Protein AF-A0A3B8VBR1-F1 (afdb_monomer_lite)

Sequence (229 aa):
MHGTEKGKFMKFSIEFDGRYKGKAKDALKQKVSSFFWTFFIGLLVTAAGFYTSTLSFYRVITPVERAFGIAVMVGGIALIIASPFVGIFKGFNRGFKGKMHFFFEKKDGEEEWNYILSATKNGVWYEEYGKVSLIDIKGNIASLRTDKAKDYYIPLRALTDEERHNLAVTEKEVRDYRIEETRKCREAARTKNRGNSADGKNDKKSVKNEENGKSGKADNAQGGDGQRG

Secondary structure (DSSP, 8-state):
---------EEEEEEEETT-TTHHHHHHHHHHHHHHHHHHHHHHHHHHHHHHHH--SSS---HHHHHHHHHHHHHHHHHHHHHHHHHHH--SSTTEEEEEEEEEEE-TT--SPEEEEEEEETTEEEEEEEEEEEEEEETTEEEEEETTS-EEEEEGGGS-HHHHHHHHHHHHHHHHHHHHHHHHHHHHHHHHHHHHHHHTTSSSSSS----------------------

Radius of gyration: 33.68 Å; chains: 1; bounding box: 106×51×92 Å

pLDDT: mean 77.23, std 19.43, range [30.2, 95.75]

Structure (mmCIF, N/CA/C/O backbone):
data_AF-A0A3B8VBR1-F1
#
_entry.id   AF-A0A3B8VBR1-F1
#
loop_
_atom_site.group_PDB
_atom_site.id
_atom_site.type_symbol
_atom_site.label_atom_id
_atom_site.label_alt_id
_atom_site.label_comp_id
_atom_site.label_asym_id
_atom_site.label_entity_id
_atom_site.label_seq_id
_atom_site.pdbx_PDB_ins_code
_atom_site.Cartn_x
_atom_site.Cartn_y
_atom_site.Cartn_z
_atom_site.occupancy
_atom_site.B_iso_or_equiv
_atom_site.auth_seq_id
_atom_site.auth_comp_id
_atom_site.auth_asym_id
_atom_site.auth_atom_id
_atom_site.pdbx_PDB_model_num
ATOM 1 N N . MET A 1 1 ? 3.966 -16.901 46.712 1.00 35.59 1 MET A N 1
ATOM 2 C CA . MET A 1 1 ? 2.864 -16.828 45.729 1.00 35.59 1 MET A CA 1
ATOM 3 C C . MET A 1 1 ? 3.308 -15.882 44.628 1.00 35.59 1 MET A C 1
ATOM 5 O O . MET A 1 1 ? 3.450 -14.697 44.887 1.00 35.59 1 MET A O 1
ATOM 9 N N . HIS A 1 2 ? 3.672 -16.428 43.465 1.00 36.94 2 HIS A N 1
ATOM 10 C CA . HIS A 1 2 ? 4.176 -15.661 42.325 1.00 36.94 2 HIS A CA 1
ATOM 11 C C . HIS A 1 2 ? 3.060 -14.776 41.765 1.00 36.94 2 HIS A C 1
ATOM 13 O O . HIS A 1 2 ? 2.073 -15.285 41.236 1.00 36.94 2 HIS A O 1
ATOM 19 N N . GLY A 1 3 ? 3.217 -13.459 41.894 1.00 39.75 3 GLY A N 1
ATOM 20 C CA . GLY A 1 3 ? 2.427 -12.502 41.137 1.00 39.75 3 GLY A CA 1
ATOM 21 C C . GLY A 1 3 ? 2.825 -12.605 39.671 1.00 39.75 3 GLY A C 1
ATOM 22 O O . GLY A 1 3 ? 3.933 -12.235 39.302 1.00 39.75 3 GLY A O 1
ATOM 23 N N . THR A 1 4 ? 1.941 -13.151 38.844 1.00 43.69 4 THR A N 1
ATOM 24 C CA . THR A 1 4 ? 2.004 -12.989 37.392 1.00 43.69 4 THR A CA 1
ATOM 25 C C . THR A 1 4 ? 1.839 -11.505 37.089 1.00 43.69 4 THR A C 1
ATOM 27 O O . THR A 1 4 ? 0.724 -10.981 37.190 1.00 43.69 4 THR A O 1
ATOM 30 N N . GLU A 1 5 ? 2.933 -10.823 36.750 1.00 46.19 5 GLU A N 1
ATOM 31 C CA . GLU A 1 5 ? 2.865 -9.541 36.058 1.00 46.19 5 GLU A CA 1
ATOM 32 C C . GLU A 1 5 ? 2.016 -9.755 34.803 1.00 46.19 5 GLU A C 1
ATOM 34 O O . GLU A 1 5 ? 2.383 -10.488 33.884 1.00 46.19 5 GLU A O 1
ATOM 39 N N . LYS A 1 6 ? 0.805 -9.192 34.804 1.00 47.31 6 LYS A N 1
ATOM 40 C CA . LYS A 1 6 ? -0.021 -9.138 33.604 1.00 47.31 6 LYS A CA 1
ATOM 41 C C . LYS A 1 6 ? 0.707 -8.212 32.640 1.00 47.31 6 LYS A C 1
ATOM 43 O O . LYS A 1 6 ? 0.637 -6.997 32.812 1.00 47.31 6 LYS A O 1
ATOM 48 N N . GLY A 1 7 ? 1.410 -8.799 31.672 1.00 55.38 7 GLY A N 1
ATOM 49 C CA . GLY A 1 7 ? 2.039 -8.060 30.584 1.00 55.38 7 GLY A CA 1
ATOM 50 C C . GLY A 1 7 ? 1.051 -7.060 29.984 1.00 55.38 7 GLY A C 1
ATOM 51 O O . GLY A 1 7 ? -0.147 -7.341 29.855 1.00 55.38 7 GLY A O 1
ATOM 52 N N . LYS A 1 8 ? 1.523 -5.852 29.699 1.00 58.41 8 LYS A N 1
ATOM 53 C CA . LYS A 1 8 ? 0.684 -4.742 29.250 1.00 58.41 8 LYS A CA 1
ATOM 54 C C . LYS A 1 8 ? 0.272 -4.984 27.797 1.00 58.41 8 LYS A C 1
ATOM 56 O O . LYS A 1 8 ? 0.980 -4.621 26.868 1.00 58.41 8 LYS A O 1
ATOM 61 N N . PHE A 1 9 ? -0.895 -5.590 27.596 1.00 71.06 9 PHE A N 1
ATOM 62 C CA . PHE A 1 9 ? -1.480 -5.765 26.265 1.00 71.06 9 PHE A CA 1
ATOM 63 C C . PHE A 1 9 ? -1.909 -4.410 25.694 1.00 71.06 9 PHE A C 1
ATOM 65 O O . PHE A 1 9 ? -2.783 -3.746 26.259 1.00 71.06 9 PHE A O 1
ATOM 72 N N . MET A 1 10 ? -1.326 -4.011 24.563 1.00 85.56 10 MET A N 1
ATOM 73 C CA . MET A 1 10 ? -1.804 -2.857 23.803 1.00 85.56 10 MET A CA 1
ATOM 74 C C . MET A 1 10 ? -2.834 -3.339 22.791 1.00 85.56 10 MET A C 1
ATOM 76 O O . MET A 1 10 ? -2.550 -4.208 21.967 1.00 85.56 10 MET A O 1
ATOM 80 N N . LYS A 1 11 ? -4.048 -2.795 22.873 1.00 91.62 11 LYS A N 1
ATOM 81 C CA . LYS A 1 11 ? -5.140 -3.139 21.966 1.00 91.62 11 LYS A CA 1
ATOM 82 C C . LYS A 1 11 ? -5.994 -1.925 21.659 1.00 91.62 11 LYS A C 1
ATOM 84 O O . LYS A 1 11 ? -6.251 -1.114 22.545 1.00 91.62 11 LYS A O 1
ATOM 89 N N . PHE A 1 12 ? -6.466 -1.840 20.427 1.00 93.19 12 PHE A N 1
ATOM 90 C CA . PHE A 1 12 ? -7.483 -0.875 20.032 1.00 93.19 12 PHE A CA 1
ATOM 91 C C . PHE A 1 12 ? -8.275 -1.410 18.843 1.00 93.19 12 PHE A C 1
ATOM 93 O O . PHE A 1 12 ? -7.809 -2.265 18.090 1.00 93.19 12 PHE A O 1
ATOM 100 N N . SER A 1 13 ? -9.492 -0.908 18.685 1.00 93.31 13 SER A N 1
ATOM 101 C CA . SER A 1 13 ? -10.378 -1.242 17.575 1.00 93.31 13 SER A CA 1
ATOM 102 C C . SER A 1 13 ? -10.648 -0.010 16.733 1.00 93.31 13 SER A C 1
ATOM 104 O O . SER A 1 13 ? -10.729 1.093 17.262 1.00 93.31 13 SER A O 1
ATOM 106 N N . ILE A 1 14 ? -10.818 -0.222 15.437 1.00 93.62 14 ILE A N 1
ATOM 107 C CA . ILE A 1 14 ? -11.247 0.772 14.468 1.00 93.62 14 ILE A CA 1
ATOM 108 C C . ILE A 1 14 ? -12.468 0.222 13.743 1.00 93.62 14 ILE A C 1
ATOM 110 O O . ILE A 1 14 ? -12.395 -0.836 13.115 1.00 93.62 14 ILE A O 1
ATOM 114 N N . GLU A 1 15 ? -13.567 0.968 13.764 1.00 92.25 15 GLU A N 1
ATOM 115 C CA . GLU A 1 15 ? -14.780 0.627 13.022 1.00 92.25 15 GLU A CA 1
ATOM 116 C C . GLU A 1 15 ? -15.135 1.733 12.028 1.00 92.25 15 GLU A C 1
ATOM 118 O O . GLU A 1 15 ? -15.226 2.906 12.376 1.00 92.25 15 GLU A O 1
ATOM 123 N N . PHE A 1 16 ? -15.374 1.370 10.767 1.00 89.94 16 PHE A N 1
ATOM 124 C CA . PHE A 1 16 ? -15.870 2.324 9.776 1.00 89.94 16 PHE A CA 1
ATOM 125 C C . PHE A 1 16 ? -16.764 1.665 8.727 1.00 89.94 16 PHE A C 1
ATOM 127 O O . PHE A 1 16 ? -16.632 0.484 8.403 1.00 89.94 16 PHE A O 1
ATOM 134 N N . ASP A 1 17 ? -17.678 2.442 8.140 1.00 86.19 17 ASP A N 1
ATOM 135 C CA . ASP A 1 17 ? -18.500 1.966 7.026 1.00 86.19 17 ASP A CA 1
ATOM 136 C C . ASP A 1 17 ? -17.681 1.932 5.726 1.00 86.19 17 ASP A C 1
ATOM 138 O O . ASP A 1 17 ? -17.112 2.933 5.280 1.00 86.19 17 ASP A O 1
ATOM 142 N N . GLY A 1 18 ? -17.677 0.785 5.051 1.00 77.56 18 GLY A N 1
ATOM 143 C CA . GLY A 1 18 ? -17.082 0.597 3.735 1.00 77.56 18 GLY A CA 1
ATOM 144 C C . GLY A 1 18 ? -17.692 1.474 2.630 1.00 77.56 18 GLY A C 1
ATOM 145 O O . GLY A 1 18 ? -17.131 1.519 1.535 1.00 77.56 18 GLY A O 1
ATOM 146 N N . ARG A 1 19 ? -18.807 2.178 2.872 1.00 77.06 19 ARG A N 1
ATOM 147 C CA . ARG A 1 19 ? -19.447 3.190 2.005 1.00 77.06 19 ARG A CA 1
ATOM 148 C C . ARG A 1 19 ? -19.354 4.616 2.573 1.00 77.06 19 ARG A C 1
ATOM 150 O O . ARG A 1 19 ? -20.234 5.435 2.323 1.00 77.06 19 ARG A O 1
ATOM 157 N N . TYR A 1 20 ? -18.294 4.936 3.310 1.00 74.56 20 TYR A N 1
ATOM 158 C CA . TYR A 1 20 ? -18.095 6.277 3.865 1.00 74.56 20 TYR A CA 1
ATOM 159 C C . TYR A 1 20 ? -18.143 7.409 2.812 1.00 74.56 20 TYR A C 1
ATOM 161 O O . TYR A 1 20 ? -17.750 7.263 1.644 1.00 74.56 20 TYR A O 1
ATOM 169 N N . LYS A 1 21 ? -18.606 8.588 3.251 1.00 73.12 21 LYS A N 1
ATOM 170 C CA . LYS A 1 21 ? -18.721 9.796 2.422 1.00 73.12 21 LYS A CA 1
ATOM 171 C C . LYS A 1 21 ? -17.332 10.258 1.970 1.00 73.12 21 LYS A C 1
ATOM 173 O O . LYS A 1 21 ? -16.491 10.615 2.787 1.00 73.12 21 LYS A O 1
ATOM 178 N N . GLY A 1 22 ? -17.100 10.278 0.657 1.00 75.94 22 GLY A N 1
ATOM 179 C CA . GLY A 1 22 ? -15.813 10.667 0.063 1.00 75.94 22 GLY A CA 1
ATOM 180 C C . GLY A 1 22 ? -14.983 9.511 -0.502 1.00 75.94 22 GLY A C 1
ATOM 181 O O . GLY A 1 22 ? -14.033 9.778 -1.235 1.00 75.94 22 GLY A O 1
ATOM 182 N N . LYS A 1 23 ? -15.395 8.250 -0.295 1.00 77.81 23 LYS A N 1
ATOM 183 C CA . LYS A 1 23 ? -14.709 7.058 -0.827 1.00 77.81 23 LYS A CA 1
ATOM 184 C C . LYS A 1 23 ? -14.386 7.137 -2.318 1.00 77.81 23 LYS A C 1
ATOM 186 O O . LYS A 1 23 ? -13.293 6.768 -2.725 1.00 77.81 23 LYS A O 1
ATOM 191 N N . ALA A 1 24 ? -15.317 7.617 -3.143 1.00 75.50 24 ALA A N 1
ATOM 192 C CA . ALA A 1 24 ? -15.097 7.726 -4.587 1.00 75.50 24 ALA A CA 1
ATOM 193 C C . ALA A 1 24 ? -13.967 8.712 -4.931 1.00 75.50 24 ALA A C 1
ATOM 195 O O . ALA A 1 24 ? -13.129 8.414 -5.779 1.00 75.50 24 ALA A O 1
ATOM 196 N N . LYS A 1 25 ? -13.910 9.857 -4.237 1.00 80.12 25 LYS A N 1
ATOM 197 C CA . LYS A 1 25 ? -12.864 10.875 -4.418 1.00 80.12 25 LYS A CA 1
ATOM 198 C C . LYS A 1 25 ? -11.506 10.358 -3.952 1.00 80.12 25 LYS A C 1
ATOM 200 O O . LYS A 1 25 ? -10.507 10.555 -4.636 1.00 80.12 25 LYS A O 1
ATOM 205 N N . ASP A 1 26 ? -11.489 9.678 -2.816 1.00 78.38 26 ASP A N 1
ATOM 206 C CA . ASP A 1 26 ? -10.295 9.079 -2.226 1.00 78.38 26 ASP A CA 1
ATOM 207 C C . ASP A 1 26 ? -9.732 7.954 -3.100 1.00 78.38 26 ASP A C 1
ATOM 209 O O . ASP A 1 26 ? -8.549 7.963 -3.450 1.00 78.38 26 ASP A O 1
ATOM 213 N N . ALA A 1 27 ? -10.603 7.051 -3.555 1.00 77.31 27 ALA A N 1
ATOM 214 C CA . ALA A 1 27 ? -10.248 6.010 -4.506 1.00 77.31 27 ALA A CA 1
ATOM 215 C C . ALA A 1 27 ? -9.718 6.617 -5.812 1.00 77.31 27 ALA A C 1
ATOM 217 O O . ALA A 1 27 ? -8.667 6.203 -6.291 1.00 77.31 27 ALA A O 1
ATOM 218 N N . LEU A 1 28 ? -10.388 7.632 -6.372 1.00 79.81 28 LEU A N 1
ATOM 219 C CA . LEU A 1 28 ? -9.926 8.299 -7.591 1.00 79.81 28 LEU A CA 1
ATOM 220 C C . LEU A 1 28 ? -8.551 8.944 -7.395 1.00 79.81 28 LEU A C 1
ATOM 222 O O . LEU A 1 28 ? -7.659 8.709 -8.204 1.00 79.81 28 LEU A O 1
ATOM 226 N N . LYS A 1 29 ? -8.342 9.692 -6.304 1.00 81.00 29 LYS A N 1
ATOM 227 C CA . LYS A 1 29 ? -7.051 10.322 -5.988 1.00 81.00 29 LYS A CA 1
ATOM 228 C C . LYS A 1 29 ? -5.930 9.287 -5.929 1.00 81.00 29 LYS A C 1
ATOM 230 O O . LYS A 1 29 ? -4.843 9.525 -6.451 1.00 81.00 29 LYS A O 1
ATOM 235 N N . GLN A 1 30 ? -6.195 8.128 -5.337 1.00 76.00 30 GLN A N 1
ATOM 236 C CA . GLN A 1 30 ? -5.206 7.065 -5.242 1.00 76.00 30 GLN A CA 1
ATOM 237 C C . GLN A 1 30 ? -4.906 6.400 -6.594 1.00 76.00 30 GLN A C 1
ATOM 239 O O . GLN A 1 30 ? -3.743 6.119 -6.904 1.00 76.00 30 GLN A O 1
ATOM 244 N N . LYS A 1 31 ? -5.936 6.170 -7.415 1.00 81.12 31 LYS A N 1
ATOM 245 C CA . LYS A 1 31 ? -5.779 5.637 -8.774 1.00 81.12 31 LYS A CA 1
ATOM 246 C C . LYS A 1 31 ? -4.986 6.594 -9.657 1.00 81.12 31 LYS A C 1
ATOM 248 O O . LYS A 1 31 ? -4.037 6.170 -10.306 1.00 81.12 31 LYS A O 1
ATOM 253 N N . VAL A 1 32 ? -5.322 7.881 -9.601 1.00 83.00 32 VAL A N 1
ATOM 254 C CA . VAL A 1 32 ? -4.629 8.958 -10.317 1.00 83.00 32 VAL A CA 1
ATOM 255 C C . VAL A 1 32 ? -3.174 9.063 -9.864 1.00 83.00 32 VAL A C 1
ATOM 257 O O . VAL A 1 32 ? -2.276 9.110 -10.695 1.00 83.00 32 VAL A O 1
ATOM 260 N N . SER A 1 33 ? -2.910 9.017 -8.556 1.00 81.94 33 SER A N 1
ATOM 261 C CA . SER A 1 33 ? -1.539 9.019 -8.033 1.00 81.94 33 SER A CA 1
ATOM 262 C C . SER A 1 33 ? -0.727 7.815 -8.527 1.00 81.94 33 SER A C 1
ATOM 264 O O . SER A 1 33 ? 0.427 7.980 -8.915 1.00 81.94 33 SER A O 1
ATOM 266 N N . SER A 1 34 ? -1.329 6.622 -8.567 1.00 80.31 34 SER A N 1
ATOM 267 C CA . SER A 1 34 ? -0.664 5.408 -9.067 1.00 80.31 34 SER A CA 1
ATOM 268 C C . SER A 1 34 ? -0.406 5.477 -10.579 1.00 80.31 34 SER A C 1
ATOM 270 O O . SER A 1 34 ? 0.660 5.069 -11.040 1.00 80.31 34 SER A O 1
ATOM 272 N N . PHE A 1 35 ? -1.352 6.038 -11.340 1.00 85.69 35 PHE A N 1
ATOM 273 C CA . PHE A 1 35 ? -1.196 6.322 -12.766 1.00 85.69 35 PHE A CA 1
ATOM 274 C C . PHE A 1 35 ? -0.018 7.266 -13.016 1.00 85.69 35 PHE A C 1
ATOM 276 O O . PHE A 1 35 ? 0.901 6.901 -13.739 1.00 85.69 35 PHE A O 1
ATOM 283 N N . PHE A 1 36 ? 0.015 8.433 -12.363 1.00 87.19 36 PHE A N 1
ATOM 284 C CA . PHE A 1 36 ? 1.106 9.389 -12.557 1.00 87.19 36 PHE A CA 1
ATOM 285 C C . PHE A 1 36 ? 2.457 8.783 -12.189 1.00 87.19 36 PHE A C 1
ATOM 287 O O . PHE A 1 36 ? 3.408 8.930 -12.945 1.00 87.19 36 PHE A O 1
ATOM 294 N N . TRP A 1 37 ? 2.547 8.052 -11.076 1.00 86.88 37 TRP A N 1
ATOM 295 C CA . TRP A 1 37 ? 3.807 7.435 -10.663 1.00 86.88 37 TRP A CA 1
ATOM 296 C C . TRP A 1 37 ? 4.337 6.431 -11.695 1.00 86.88 37 TRP A C 1
ATOM 298 O O . TRP A 1 37 ? 5.504 6.485 -12.076 1.00 86.88 37 TRP A O 1
ATOM 308 N N . THR A 1 38 ? 3.472 5.542 -12.190 1.00 86.94 38 THR A N 1
ATOM 309 C CA . THR A 1 38 ? 3.850 4.557 -13.219 1.00 86.94 38 THR A CA 1
ATOM 310 C C . THR A 1 38 ? 4.154 5.207 -14.565 1.00 86.94 38 THR A C 1
ATOM 312 O O . THR A 1 38 ? 5.120 4.818 -15.216 1.00 86.94 38 THR A O 1
ATOM 315 N N . PHE A 1 39 ? 3.405 6.245 -14.940 1.00 90.81 39 PHE A N 1
ATOM 316 C CA . PHE A 1 39 ? 3.670 7.055 -16.124 1.00 90.81 39 PHE A CA 1
ATOM 317 C C . PHE A 1 39 ? 5.040 7.746 -16.053 1.00 90.81 39 PHE A C 1
ATOM 319 O O . PHE A 1 39 ? 5.831 7.629 -16.986 1.00 90.81 39 PHE A O 1
ATOM 326 N N . PHE A 1 40 ? 5.364 8.406 -14.935 1.00 93.19 40 PHE A N 1
ATOM 327 C CA . PHE A 1 40 ? 6.654 9.078 -14.742 1.00 93.19 40 PHE A CA 1
ATOM 328 C C . PHE A 1 40 ? 7.828 8.096 -14.744 1.00 93.19 40 PHE A C 1
ATOM 330 O O . PHE A 1 40 ? 8.860 8.387 -15.346 1.00 93.19 40 PHE A O 1
ATOM 337 N N . ILE A 1 41 ? 7.676 6.920 -14.125 1.00 93.50 41 ILE A N 1
ATOM 338 C CA . ILE A 1 41 ? 8.689 5.857 -14.203 1.00 93.50 41 ILE A CA 1
ATOM 339 C C . ILE A 1 41 ? 8.869 5.399 -15.650 1.00 93.50 41 ILE A C 1
ATOM 341 O O . ILE A 1 41 ? 10.000 5.307 -16.118 1.00 93.50 41 ILE A O 1
ATOM 345 N N . GLY A 1 42 ? 7.775 5.150 -16.373 1.00 92.75 42 GLY A N 1
ATOM 346 C CA . GLY A 1 42 ? 7.832 4.776 -17.784 1.00 92.75 42 GLY A CA 1
ATOM 347 C C . GLY A 1 42 ? 8.549 5.829 -18.633 1.00 92.75 42 GLY A C 1
ATOM 348 O O . GLY A 1 42 ? 9.402 5.482 -19.450 1.00 92.75 42 GLY A O 1
ATOM 349 N N . LEU A 1 43 ? 8.291 7.116 -18.380 1.00 95.38 43 LEU A N 1
ATOM 350 C CA . LEU A 1 43 ? 8.972 8.229 -19.044 1.00 95.38 43 LEU A CA 1
ATOM 351 C C . LEU A 1 43 ? 10.478 8.247 -18.739 1.00 95.38 43 LEU A C 1
ATOM 353 O O . LEU A 1 43 ? 11.282 8.350 -19.662 1.00 95.38 43 LEU A O 1
ATOM 357 N N . LEU A 1 44 ? 10.867 8.090 -17.469 1.00 95.75 44 LEU A N 1
ATOM 358 C CA . LEU A 1 44 ? 12.274 8.030 -17.053 1.00 95.75 44 LEU A CA 1
ATOM 359 C C . LEU A 1 44 ? 13.013 6.847 -17.687 1.00 95.75 44 LEU A C 1
ATOM 361 O O . LEU A 1 44 ? 14.123 7.014 -18.185 1.00 95.75 44 LEU A O 1
ATOM 365 N N . VAL A 1 45 ? 12.393 5.665 -17.706 1.00 94.44 45 VAL A N 1
ATOM 366 C CA . VAL A 1 45 ? 12.961 4.463 -18.334 1.00 94.44 45 VAL A CA 1
ATOM 367 C C . VAL A 1 45 ? 13.108 4.664 -19.842 1.00 94.44 45 VAL A C 1
ATOM 369 O O . VAL A 1 45 ? 14.156 4.353 -20.404 1.00 94.44 45 VAL A O 1
ATOM 372 N N . THR A 1 46 ? 12.102 5.252 -20.493 1.00 93.88 46 THR A N 1
ATOM 373 C CA . THR A 1 46 ? 12.155 5.578 -21.926 1.00 93.88 46 THR A CA 1
ATOM 374 C C . THR A 1 46 ? 13.294 6.553 -22.224 1.00 93.88 46 THR A C 1
ATOM 376 O O . THR A 1 46 ? 14.077 6.321 -23.144 1.00 93.88 46 THR A O 1
ATOM 379 N N . ALA A 1 47 ? 13.444 7.603 -21.412 1.00 92.62 47 ALA A N 1
ATOM 380 C CA . ALA A 1 47 ? 14.526 8.575 -21.539 1.00 92.62 47 ALA A CA 1
ATOM 381 C C . ALA A 1 47 ? 15.909 7.943 -21.299 1.00 92.62 47 ALA A C 1
ATOM 383 O O . ALA A 1 47 ? 16.850 8.239 -22.033 1.00 92.62 47 ALA A O 1
ATOM 384 N N . ALA A 1 48 ? 16.038 7.030 -20.332 1.00 90.50 48 ALA A N 1
ATOM 385 C CA . ALA A 1 48 ? 17.272 6.281 -20.094 1.00 90.50 48 ALA A CA 1
ATOM 386 C C . ALA A 1 48 ? 17.622 5.351 -21.273 1.00 90.50 48 ALA A C 1
ATOM 388 O O . ALA A 1 48 ? 18.780 5.283 -21.692 1.00 90.50 48 ALA A O 1
ATOM 389 N N . GLY A 1 49 ? 16.628 4.674 -21.857 1.00 89.19 49 GLY A N 1
ATOM 390 C CA . GLY A 1 49 ? 16.797 3.876 -23.077 1.00 89.19 49 GLY A CA 1
ATOM 391 C C . GLY A 1 49 ? 17.202 4.728 -24.286 1.00 89.19 49 GLY A C 1
ATOM 392 O O . GLY A 1 49 ? 18.087 4.359 -25.060 1.00 89.19 49 GLY A O 1
ATOM 393 N N . PHE A 1 50 ? 16.620 5.923 -24.418 1.00 89.56 50 PHE A N 1
ATOM 394 C CA . PHE A 1 50 ? 17.031 6.897 -25.429 1.00 89.56 50 PHE A CA 1
ATOM 395 C C . PHE A 1 50 ? 18.487 7.317 -25.231 1.00 89.56 50 PHE A C 1
ATOM 397 O O . PHE A 1 50 ? 19.293 7.154 -26.146 1.00 89.56 50 PHE A O 1
ATOM 404 N N . TYR A 1 51 ? 18.847 7.761 -24.025 1.00 87.81 51 TYR A N 1
ATOM 405 C CA . TYR A 1 51 ? 20.204 8.181 -23.687 1.00 87.81 51 TYR A CA 1
ATOM 406 C C . TYR A 1 51 ? 21.236 7.093 -24.010 1.00 87.81 51 TYR A C 1
ATOM 408 O O . TYR A 1 51 ? 22.198 7.352 -24.724 1.00 87.81 51 TYR A O 1
ATOM 416 N N . THR A 1 52 ? 20.995 5.857 -23.568 1.00 83.12 52 THR A N 1
ATOM 417 C CA . THR A 1 52 ? 21.916 4.729 -23.795 1.00 83.12 52 THR A CA 1
ATOM 418 C C . THR A 1 52 ? 22.028 4.302 -25.261 1.00 83.12 52 THR A C 1
ATOM 420 O O . THR A 1 52 ? 23.087 3.835 -25.671 1.00 83.12 52 THR A O 1
ATOM 423 N N . SER A 1 53 ? 20.973 4.468 -26.068 1.00 81.56 53 SER A N 1
ATOM 424 C CA . SER A 1 53 ? 20.978 4.057 -27.483 1.00 81.56 53 SER A CA 1
ATOM 425 C C . SER A 1 53 ? 21.461 5.129 -28.466 1.00 81.56 53 SER A C 1
ATOM 427 O O . SER A 1 53 ? 21.854 4.776 -29.580 1.00 81.56 53 SER A O 1
ATOM 429 N N . THR A 1 54 ? 21.417 6.415 -28.090 1.00 77.00 54 THR A N 1
ATOM 430 C CA . THR A 1 54 ? 21.701 7.537 -29.009 1.00 77.00 54 THR A CA 1
ATOM 431 C C . THR A 1 54 ? 22.776 8.509 -28.537 1.00 77.00 54 THR A C 1
ATOM 433 O O . THR A 1 54 ? 23.466 9.074 -29.383 1.00 77.00 54 THR A O 1
ATOM 436 N N . LEU A 1 55 ? 22.960 8.718 -27.230 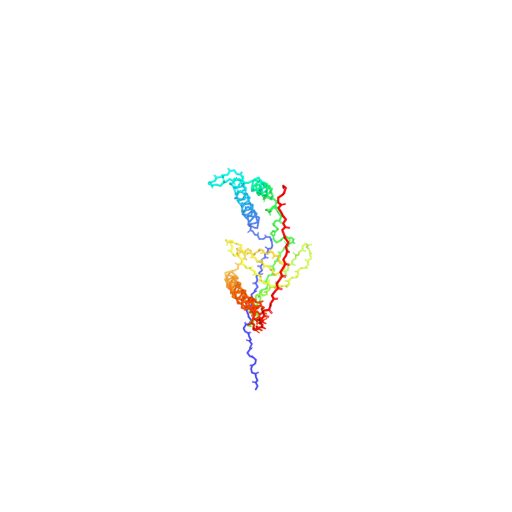1.00 72.44 55 LEU A N 1
ATOM 437 C CA . LEU A 1 55 ? 23.893 9.727 -26.727 1.00 72.44 55 LEU A CA 1
ATOM 438 C C . LEU A 1 55 ? 25.246 9.097 -26.386 1.00 72.44 55 LEU A C 1
ATOM 440 O O . LEU A 1 55 ? 25.463 8.552 -25.307 1.00 72.44 55 LEU A O 1
ATOM 444 N N . SER A 1 56 ? 26.190 9.215 -27.318 1.00 63.53 56 SER A N 1
ATOM 445 C CA . SER A 1 56 ? 27.589 8.826 -27.143 1.00 63.53 56 SER A CA 1
ATOM 446 C C . SER A 1 56 ? 28.405 9.986 -26.568 1.00 63.53 56 SER A C 1
ATOM 448 O O . SER A 1 56 ? 29.145 10.656 -27.290 1.00 63.53 56 SER A O 1
ATOM 450 N N . PHE A 1 57 ? 28.300 10.254 -25.269 1.00 55.81 57 PHE A N 1
ATOM 451 C CA . PHE A 1 57 ? 29.289 11.125 -24.630 1.00 55.81 57 PHE A CA 1
ATOM 452 C C . PHE A 1 57 ? 30.590 10.324 -24.448 1.00 55.81 57 PHE A C 1
ATOM 454 O O . PHE A 1 57 ? 30.668 9.434 -23.607 1.00 55.81 57 PHE A O 1
ATOM 461 N N . TYR A 1 58 ? 31.596 10.609 -25.283 1.00 56.22 58 TYR A N 1
ATOM 462 C CA . TYR A 1 58 ? 32.976 10.091 -25.205 1.00 56.22 58 TYR A CA 1
ATOM 463 C C . TYR A 1 58 ? 33.196 8.570 -25.375 1.00 56.22 58 TYR A C 1
ATOM 465 O O . TYR A 1 58 ? 34.323 8.106 -25.202 1.00 56.22 58 TYR A O 1
ATOM 473 N N . ARG A 1 59 ? 32.183 7.774 -25.752 1.00 65.56 59 ARG A N 1
ATOM 474 C CA . ARG A 1 59 ? 32.310 6.311 -25.913 1.00 65.56 59 ARG A CA 1
ATOM 475 C C . ARG A 1 59 ? 31.715 5.825 -27.236 1.00 65.56 59 ARG A C 1
ATOM 477 O O . ARG A 1 59 ? 30.642 6.273 -27.629 1.00 65.56 59 ARG A O 1
ATOM 484 N N . VAL A 1 60 ? 32.395 4.890 -27.905 1.00 71.12 60 VAL A N 1
ATOM 485 C CA . VAL A 1 60 ? 31.849 4.189 -29.079 1.00 71.12 60 VAL A CA 1
ATOM 486 C C . VAL A 1 60 ? 30.718 3.283 -28.601 1.00 71.12 60 VAL A C 1
ATOM 488 O O . VAL A 1 60 ? 30.966 2.344 -27.849 1.00 71.12 60 VAL A O 1
ATOM 491 N N . ILE A 1 61 ? 29.485 3.580 -29.015 1.00 70.94 61 ILE A N 1
ATOM 492 C CA . ILE A 1 61 ? 28.318 2.751 -28.702 1.00 70.94 61 ILE A CA 1
ATOM 493 C C . ILE A 1 61 ? 28.448 1.444 -29.479 1.00 70.94 61 ILE A C 1
ATOM 495 O O . ILE A 1 61 ? 28.436 1.432 -30.713 1.00 70.94 61 ILE A O 1
ATOM 499 N N . THR A 1 62 ? 28.560 0.333 -28.760 1.00 78.94 62 THR A N 1
ATOM 500 C CA . THR A 1 62 ? 28.569 -0.990 -29.389 1.00 78.94 62 THR A CA 1
ATOM 501 C C . THR A 1 62 ? 27.160 -1.377 -29.866 1.00 78.94 62 THR A C 1
ATOM 503 O O . THR A 1 62 ? 26.162 -0.948 -29.278 1.00 78.94 62 THR A O 1
ATOM 506 N N . PRO A 1 63 ? 27.023 -2.231 -30.899 1.00 82.19 63 PRO A N 1
ATOM 507 C CA . PRO A 1 63 ? 25.714 -2.719 -31.347 1.00 82.19 63 PRO A CA 1
ATOM 508 C C . PRO A 1 63 ? 24.881 -3.362 -30.225 1.00 82.19 63 PRO A C 1
ATOM 510 O O . PRO A 1 63 ? 23.659 -3.234 -30.213 1.00 82.19 63 PRO A O 1
ATOM 513 N N . VAL A 1 64 ? 25.547 -4.004 -29.258 1.00 83.81 64 VAL A N 1
ATOM 514 C CA . VAL A 1 64 ? 24.915 -4.631 -28.087 1.00 83.81 64 VAL A CA 1
ATOM 515 C C . VAL A 1 64 ? 24.337 -3.583 -27.135 1.00 83.81 64 VAL A C 1
ATOM 517 O O . VAL A 1 64 ? 23.184 -3.703 -26.728 1.00 83.81 64 VAL A O 1
ATOM 520 N N . GLU A 1 65 ? 25.093 -2.528 -26.815 1.00 82.00 65 GLU A N 1
ATOM 521 C CA . GLU A 1 65 ? 24.608 -1.419 -25.978 1.00 82.00 65 GLU A CA 1
ATOM 522 C C . GLU A 1 65 ? 23.424 -0.701 -26.639 1.00 82.00 65 GLU A C 1
ATOM 524 O O . GLU A 1 65 ? 22.440 -0.379 -25.972 1.00 82.00 65 GLU A O 1
ATOM 529 N N . ARG A 1 66 ? 23.464 -0.530 -27.966 1.00 84.19 66 ARG A N 1
ATOM 530 C CA . ARG A 1 66 ? 22.353 0.049 -28.728 1.00 84.19 66 ARG A CA 1
ATOM 531 C C . ARG A 1 66 ? 21.098 -0.822 -28.672 1.00 84.19 66 ARG A C 1
ATOM 533 O O . ARG A 1 66 ? 20.014 -0.303 -28.417 1.00 84.19 66 ARG A O 1
ATOM 540 N N . ALA A 1 67 ? 21.238 -2.132 -28.882 1.00 87.50 67 ALA A N 1
ATOM 541 C CA . ALA A 1 67 ? 20.128 -3.080 -28.784 1.00 87.50 67 ALA A CA 1
ATOM 542 C C . ALA A 1 67 ? 19.527 -3.104 -27.368 1.00 87.50 67 ALA A C 1
ATOM 544 O O . ALA A 1 67 ? 18.306 -3.095 -27.216 1.00 87.50 67 ALA A O 1
ATOM 545 N N . PHE A 1 68 ? 20.374 -3.055 -26.336 1.00 89.25 68 PHE A N 1
ATOM 546 C CA . PHE A 1 68 ? 19.937 -2.950 -24.947 1.00 89.25 68 PHE A CA 1
ATOM 547 C C . PHE A 1 68 ? 19.167 -1.648 -24.683 1.00 89.25 68 PHE A C 1
ATOM 549 O O . PHE A 1 68 ? 18.071 -1.694 -24.130 1.00 89.25 68 PHE A O 1
ATOM 556 N N . GLY A 1 69 ? 19.680 -0.497 -25.129 1.00 87.75 69 GLY A N 1
ATOM 557 C CA . GLY A 1 69 ? 18.997 0.791 -24.972 1.00 87.75 69 GLY A CA 1
ATOM 558 C C . GLY A 1 69 ? 17.632 0.833 -25.668 1.00 87.75 69 GLY A C 1
ATOM 559 O O . GLY A 1 69 ? 16.659 1.323 -25.093 1.00 87.75 69 GLY A O 1
ATOM 560 N N . ILE A 1 70 ? 17.523 0.233 -26.861 1.00 90.56 70 ILE A N 1
ATOM 561 C CA . ILE A 1 70 ? 16.239 0.052 -27.556 1.00 90.56 70 ILE A CA 1
ATOM 562 C C . ILE A 1 70 ? 15.297 -0.830 -26.726 1.00 90.56 70 ILE A C 1
ATOM 564 O O . ILE A 1 70 ? 14.148 -0.452 -26.516 1.00 90.56 70 ILE A O 1
ATOM 568 N N . ALA A 1 71 ? 15.765 -1.967 -26.201 1.00 92.81 71 ALA A N 1
ATOM 569 C CA . ALA A 1 71 ? 14.944 -2.848 -25.368 1.00 92.81 71 ALA A CA 1
ATOM 570 C C . ALA A 1 71 ? 14.422 -2.137 -24.103 1.00 92.81 71 ALA A C 1
ATOM 572 O O . ALA A 1 71 ? 13.241 -2.250 -23.769 1.00 92.81 71 ALA A O 1
ATOM 573 N N . VAL A 1 72 ? 15.272 -1.345 -23.440 1.00 93.31 72 VAL A N 1
ATOM 574 C CA . VAL A 1 72 ? 14.889 -0.509 -22.291 1.00 93.31 72 VAL A CA 1
ATOM 575 C C . VAL A 1 72 ? 13.838 0.529 -22.695 1.00 93.31 72 VAL A C 1
ATOM 577 O O . VAL A 1 72 ? 12.848 0.703 -21.985 1.00 93.31 72 VAL A O 1
ATOM 580 N N . MET A 1 73 ? 14.003 1.176 -23.851 1.00 92.38 73 MET A N 1
ATOM 581 C CA . MET A 1 73 ? 13.038 2.145 -24.376 1.00 92.38 73 MET A CA 1
ATOM 582 C C . MET A 1 73 ? 11.670 1.504 -24.641 1.00 92.38 73 MET A C 1
ATOM 584 O O . MET A 1 73 ? 10.654 2.037 -24.197 1.00 92.38 73 MET A O 1
ATOM 588 N N . VAL A 1 74 ? 11.634 0.339 -25.300 1.00 95.31 74 VAL A N 1
ATOM 589 C CA . VAL A 1 74 ? 10.391 -0.416 -25.531 1.00 95.31 74 VAL A CA 1
ATOM 590 C C . VAL A 1 74 ? 9.727 -0.791 -24.204 1.00 95.31 74 VAL A C 1
ATOM 592 O O . VAL A 1 74 ? 8.515 -0.629 -24.061 1.00 95.31 74 VAL A O 1
ATOM 595 N N . GLY A 1 75 ? 10.506 -1.218 -23.205 1.00 93.56 75 GLY A N 1
ATOM 596 C CA . GLY A 1 75 ? 10.001 -1.485 -21.856 1.00 93.56 75 GLY A CA 1
ATOM 597 C C . GLY A 1 75 ? 9.391 -0.247 -21.185 1.00 93.56 75 GLY A C 1
ATOM 598 O O . GLY A 1 75 ? 8.314 -0.331 -20.594 1.00 93.56 75 GLY A O 1
ATOM 599 N N . GLY A 1 76 ? 10.032 0.917 -21.322 1.00 93.31 76 GLY A N 1
ATOM 600 C CA . GLY A 1 76 ? 9.510 2.194 -20.828 1.00 93.31 76 GLY A CA 1
ATOM 601 C C . GLY A 1 76 ? 8.182 2.590 -21.480 1.00 93.31 76 GLY A C 1
ATOM 602 O O . GLY A 1 76 ? 7.232 2.943 -20.780 1.00 93.31 76 GLY A O 1
ATOM 603 N N . ILE A 1 77 ? 8.070 2.448 -22.804 1.00 94.19 77 ILE A N 1
ATOM 604 C CA . ILE A 1 77 ? 6.829 2.708 -23.553 1.00 94.19 77 ILE A CA 1
ATOM 605 C C . ILE A 1 77 ? 5.725 1.731 -23.131 1.00 94.19 77 ILE A C 1
ATOM 607 O O . ILE A 1 77 ? 4.589 2.146 -22.892 1.00 94.19 77 ILE A O 1
ATOM 611 N N . ALA A 1 78 ? 6.049 0.446 -22.974 1.00 94.06 78 ALA A N 1
ATOM 612 C CA . ALA A 1 78 ? 5.100 -0.552 -22.491 1.00 94.06 78 ALA A CA 1
ATOM 613 C C . ALA A 1 78 ? 4.558 -0.197 -21.094 1.00 94.06 78 ALA A C 1
ATOM 615 O O . ALA A 1 78 ? 3.356 -0.318 -20.856 1.00 94.06 78 ALA A O 1
ATOM 616 N N . LEU A 1 79 ? 5.404 0.318 -20.190 1.00 90.81 79 LEU A N 1
ATOM 617 C CA . LEU A 1 79 ? 4.972 0.818 -18.878 1.00 90.81 79 LEU A CA 1
ATOM 618 C C . LEU A 1 79 ? 4.024 2.019 -18.985 1.00 90.81 79 LEU A C 1
ATOM 620 O O . LEU A 1 79 ? 3.040 2.081 -18.248 1.00 90.81 79 LEU A O 1
ATOM 624 N N . ILE A 1 80 ? 4.279 2.950 -19.908 1.00 92.50 80 ILE A N 1
ATOM 625 C CA . ILE A 1 80 ? 3.391 4.096 -20.156 1.00 92.50 80 ILE A CA 1
ATOM 626 C C . ILE A 1 80 ? 2.013 3.610 -20.619 1.00 92.50 80 ILE A C 1
ATOM 628 O O . ILE A 1 80 ? 1.000 4.040 -20.067 1.00 92.50 80 ILE A O 1
ATOM 632 N N . ILE A 1 81 ? 1.961 2.673 -21.569 1.00 91.00 81 ILE A N 1
ATOM 633 C CA . ILE A 1 81 ? 0.704 2.091 -22.069 1.00 91.00 81 ILE A CA 1
ATOM 634 C C . ILE A 1 81 ? -0.013 1.293 -20.968 1.00 91.00 81 ILE A C 1
ATOM 636 O O . ILE A 1 81 ? -1.241 1.319 -20.881 1.00 91.00 81 ILE A O 1
ATOM 640 N N . ALA A 1 82 ? 0.735 0.616 -20.095 1.00 87.50 82 ALA A N 1
ATOM 641 C CA . ALA A 1 82 ? 0.185 -0.130 -18.967 1.00 87.50 82 ALA A CA 1
ATOM 642 C C . ALA A 1 82 ? -0.313 0.772 -17.818 1.00 87.50 82 ALA A C 1
ATOM 644 O O . ALA A 1 82 ? -1.187 0.359 -17.052 1.00 87.50 82 ALA A O 1
ATOM 645 N N . SER A 1 83 ? 0.201 2.000 -17.688 1.00 85.62 83 SER A N 1
ATOM 646 C CA . SER A 1 83 ? -0.113 2.918 -16.582 1.00 85.62 83 SER A CA 1
ATOM 647 C C . SER A 1 83 ? -1.616 3.143 -16.305 1.00 85.62 83 SER A C 1
ATOM 649 O O . SER A 1 83 ? -1.999 3.067 -15.129 1.00 85.62 83 SER A O 1
ATOM 651 N N . PRO A 1 84 ? -2.519 3.342 -17.298 1.00 80.06 84 PRO A N 1
ATOM 652 C CA . PRO A 1 84 ? -3.956 3.465 -17.029 1.00 80.06 84 PRO A CA 1
ATOM 653 C C . PRO A 1 84 ? -4.552 2.196 -16.405 1.00 80.06 84 PRO A C 1
ATOM 655 O O . PRO A 1 84 ? -5.419 2.281 -15.532 1.00 80.06 84 PRO A O 1
ATOM 658 N N . PHE A 1 85 ? -4.060 1.016 -16.785 1.00 78.81 85 PHE A N 1
ATOM 659 C CA . PHE A 1 85 ? -4.555 -0.262 -16.276 1.00 78.81 85 PHE A CA 1
ATOM 660 C C . PHE A 1 85 ? -4.143 -0.491 -14.820 1.00 78.81 85 PHE A C 1
ATOM 662 O O . PHE A 1 85 ? -4.963 -0.938 -14.015 1.00 78.81 85 PHE A O 1
ATOM 669 N N . VAL A 1 86 ? -2.924 -0.100 -14.435 1.00 71.56 86 VAL A N 1
ATOM 670 C CA . VAL A 1 86 ? -2.449 -0.214 -13.043 1.00 71.56 86 VAL A CA 1
ATOM 671 C C . VAL A 1 86 ? -3.358 0.556 -12.077 1.00 71.56 86 VAL A C 1
ATOM 673 O O . VAL A 1 86 ? -3.695 0.060 -10.998 1.00 71.56 86 VAL A O 1
ATOM 676 N N . GLY A 1 87 ? -3.823 1.744 -12.475 1.00 63.69 87 GLY A N 1
ATOM 677 C CA . GLY A 1 87 ? -4.788 2.521 -11.696 1.00 63.69 87 GLY A CA 1
ATOM 678 C C . GLY A 1 87 ? -6.168 1.858 -11.611 1.00 63.69 87 GLY A C 1
ATOM 679 O O . GLY A 1 87 ? -6.815 1.893 -10.565 1.00 63.69 87 GLY A O 1
ATOM 680 N N . ILE A 1 88 ? -6.633 1.213 -12.682 1.00 62.66 88 ILE A N 1
ATOM 681 C CA . ILE A 1 88 ? -7.959 0.579 -12.725 1.00 62.66 88 ILE A CA 1
ATOM 682 C C . ILE A 1 88 ? -8.022 -0.661 -11.822 1.00 62.66 88 ILE A C 1
ATOM 684 O O . ILE A 1 88 ? -9.013 -0.833 -11.103 1.00 62.66 88 ILE A O 1
ATOM 688 N N . PHE A 1 89 ? -6.972 -1.488 -11.813 1.00 61.59 89 PHE A N 1
ATOM 689 C CA . PHE A 1 89 ? -6.953 -2.759 -11.080 1.00 61.59 89 PHE A CA 1
ATOM 690 C C . PHE A 1 89 ? -6.669 -2.627 -9.578 1.00 61.59 89 PHE A C 1
ATOM 692 O O . PHE A 1 89 ? -6.967 -3.558 -8.825 1.00 61.59 89 PHE A O 1
ATOM 699 N N . LYS A 1 90 ? -6.175 -1.476 -9.104 1.00 63.78 90 LYS A N 1
ATOM 700 C CA . LYS A 1 90 ? -5.964 -1.239 -7.670 1.00 63.78 90 LYS A CA 1
ATOM 701 C C . LYS A 1 90 ? -7.313 -1.080 -6.954 1.00 63.78 90 LYS A C 1
ATOM 703 O O . LYS A 1 90 ? -7.960 -0.032 -6.991 1.00 63.78 90 LYS A O 1
ATOM 708 N N . GLY A 1 91 ? -7.783 -2.174 -6.357 1.00 63.03 91 GLY A N 1
ATOM 709 C CA . GLY A 1 91 ? -9.069 -2.245 -5.670 1.00 63.03 91 GLY A CA 1
ATOM 710 C C . GLY A 1 91 ? -9.029 -1.573 -4.299 1.00 63.03 91 GLY A C 1
ATOM 711 O O . GLY A 1 91 ? -8.283 -1.997 -3.426 1.00 63.03 91 GLY A O 1
ATOM 712 N N . PHE A 1 92 ? -9.875 -0.566 -4.083 1.00 75.44 92 PHE A N 1
ATOM 713 C CA . PHE A 1 92 ? -10.049 0.077 -2.778 1.00 75.44 92 PHE A CA 1
ATOM 714 C C . PHE A 1 92 ? -11.041 -0.728 -1.922 1.00 75.44 92 PHE A C 1
ATOM 716 O O . PHE A 1 92 ? -12.249 -0.660 -2.171 1.00 75.44 92 PHE A O 1
ATOM 723 N N . ASN A 1 93 ? -10.544 -1.525 -0.966 1.00 79.62 93 ASN A N 1
ATOM 724 C CA . ASN A 1 93 ? -11.332 -2.458 -0.137 1.00 79.62 93 ASN A CA 1
ATOM 725 C C . ASN A 1 93 ? -12.376 -3.234 -0.968 1.00 79.62 93 ASN A C 1
ATOM 727 O O . ASN A 1 93 ? -13.574 -3.243 -0.668 1.00 79.62 93 ASN A O 1
ATOM 731 N N . ARG A 1 94 ? -11.939 -3.825 -2.088 1.00 75.00 94 ARG A N 1
ATOM 732 C CA . ARG A 1 94 ? -12.840 -4.424 -3.083 1.00 75.00 94 ARG A CA 1
ATOM 733 C C . ARG A 1 94 ? -13.621 -5.598 -2.481 1.00 75.00 94 ARG A C 1
ATOM 735 O O . ARG A 1 94 ? -13.042 -6.524 -1.923 1.00 75.00 94 ARG A O 1
ATOM 742 N N . GLY A 1 95 ? -14.941 -5.564 -2.651 1.00 75.44 95 GLY A N 1
ATOM 743 C CA . GLY A 1 95 ? -15.858 -6.603 -2.177 1.00 75.44 95 GLY A CA 1
ATOM 744 C C . GLY A 1 95 ? -16.371 -6.401 -0.750 1.00 75.44 95 GLY A C 1
ATOM 745 O O . GLY A 1 95 ? -17.363 -7.028 -0.395 1.00 75.44 95 GLY A O 1
ATOM 746 N N . PHE A 1 96 ? -15.779 -5.502 0.041 1.00 82.69 96 PHE A N 1
ATOM 747 C CA . PHE A 1 96 ? -16.286 -5.182 1.375 1.00 82.69 96 PHE A CA 1
ATOM 748 C C . PHE A 1 96 ? -17.481 -4.225 1.287 1.00 82.69 96 PHE A C 1
ATOM 750 O O . PHE A 1 96 ? -17.406 -3.164 0.654 1.00 82.69 96 PHE A O 1
ATOM 757 N N . LYS A 1 97 ? -18.599 -4.621 1.900 1.00 78.25 97 LYS A N 1
ATOM 758 C CA . LYS A 1 97 ? -19.830 -3.831 2.021 1.00 78.25 97 LYS A CA 1
ATOM 759 C C . LYS A 1 97 ? -20.236 -3.764 3.493 1.00 78.25 97 LYS A C 1
ATOM 761 O O . LYS A 1 97 ? -20.039 -4.724 4.227 1.00 78.25 97 LYS A O 1
ATOM 766 N N . GLY A 1 98 ? -20.842 -2.650 3.897 1.00 83.88 98 GLY A N 1
ATOM 767 C CA . GLY A 1 98 ? -21.214 -2.425 5.294 1.00 83.88 98 GLY A CA 1
ATOM 768 C C . GLY A 1 98 ? -19.998 -2.107 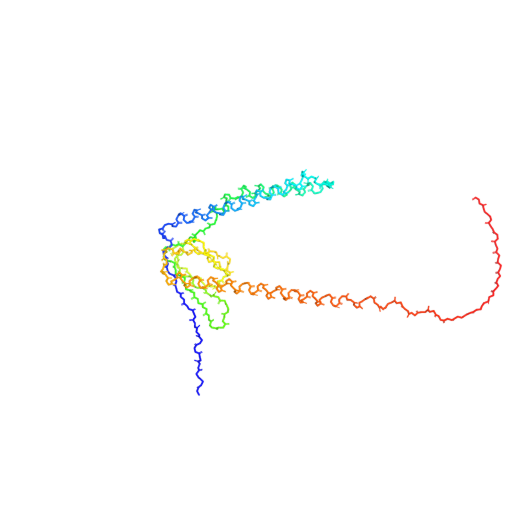6.159 1.00 83.88 98 GLY A C 1
ATOM 769 O O . GLY A 1 98 ? -19.007 -1.574 5.661 1.00 83.88 98 GLY A O 1
ATOM 770 N N . LYS A 1 99 ? -20.087 -2.410 7.452 1.00 89.56 99 LYS A N 1
ATOM 771 C CA . LYS A 1 99 ? -19.059 -2.048 8.424 1.00 89.56 99 LYS A CA 1
ATOM 772 C C . LYS A 1 99 ? -17.833 -2.955 8.324 1.00 89.56 99 LYS A C 1
ATOM 774 O O . LYS A 1 99 ? -17.957 -4.170 8.179 1.00 89.56 99 LYS A O 1
ATOM 779 N N . MET A 1 100 ? -16.661 -2.338 8.384 1.00 91.88 100 MET A N 1
ATOM 780 C CA . MET A 1 100 ? -15.375 -3.000 8.542 1.00 91.88 100 MET A CA 1
ATOM 781 C C . MET A 1 100 ? -14.877 -2.710 9.951 1.00 91.88 100 MET A C 1
ATOM 783 O O . MET A 1 100 ? -14.838 -1.549 10.358 1.00 91.88 100 MET A O 1
ATOM 787 N N . HIS A 1 101 ? -14.497 -3.759 10.666 1.00 94.06 101 HIS A N 1
ATOM 788 C CA . HIS A 1 101 ? -13.939 -3.677 12.003 1.00 94.06 101 HIS A CA 1
ATOM 789 C C . HIS A 1 101 ? -12.513 -4.224 11.972 1.00 94.06 101 HIS A C 1
ATOM 791 O O . HIS A 1 101 ? -12.296 -5.374 11.591 1.00 94.06 101 HIS A O 1
ATOM 797 N N . PHE A 1 102 ? -11.545 -3.393 12.339 1.00 94.12 102 PHE A N 1
ATOM 798 C CA . PHE A 1 102 ? -10.158 -3.786 12.537 1.00 94.12 102 PHE A CA 1
ATOM 799 C C . PHE A 1 102 ? -9.860 -3.779 14.027 1.00 94.12 102 PHE A C 1
ATOM 801 O O . PHE A 1 102 ? -9.992 -2.749 14.676 1.00 94.12 102 PHE A O 1
ATOM 808 N N . PHE A 1 103 ? -9.427 -4.905 14.564 1.00 94.81 103 PHE A N 1
ATOM 809 C CA . PHE A 1 103 ? -8.893 -4.994 15.912 1.00 94.81 103 PHE A CA 1
ATOM 810 C C . PHE A 1 103 ? -7.385 -5.170 15.821 1.00 94.81 103 PHE A C 1
ATOM 812 O O . PHE A 1 103 ? -6.918 -6.090 15.155 1.00 94.81 103 PHE A O 1
ATOM 819 N N . PHE A 1 104 ? -6.637 -4.279 16.456 1.00 93.94 104 PHE A N 1
ATOM 820 C CA . PHE A 1 104 ? -5.184 -4.321 16.509 1.00 93.94 104 PHE A CA 1
ATOM 821 C C . PHE A 1 104 ? -4.750 -4.757 17.895 1.00 93.94 104 PHE A C 1
ATOM 823 O O . PHE A 1 104 ? -5.252 -4.245 18.899 1.00 93.94 104 PHE A O 1
ATOM 830 N N . GLU A 1 105 ? -3.788 -5.668 17.943 1.00 93.12 105 GLU A N 1
ATOM 831 C CA . GLU A 1 105 ? -3.214 -6.136 19.194 1.00 93.12 105 GLU A CA 1
ATOM 832 C C . GLU A 1 105 ? -1.701 -6.279 19.089 1.00 93.12 105 GLU A C 1
ATOM 834 O O . GLU A 1 105 ? -1.155 -6.702 18.069 1.00 93.12 105 GLU A O 1
ATOM 839 N N . LYS A 1 106 ? -1.030 -5.947 20.185 1.00 91.75 106 LYS A N 1
ATOM 840 C CA . LYS A 1 106 ? 0.385 -6.211 20.398 1.00 91.75 106 LYS A CA 1
ATOM 841 C C . LYS A 1 106 ? 0.546 -6.795 21.789 1.00 91.75 106 LYS A C 1
ATOM 843 O O . LYS A 1 106 ? 0.104 -6.203 22.782 1.00 91.75 106 LYS A O 1
ATOM 848 N N . LYS A 1 107 ? 1.119 -7.996 21.848 1.00 86.94 107 LYS A N 1
ATOM 849 C CA . LYS A 1 107 ? 1.419 -8.656 23.117 1.00 86.94 107 LYS A CA 1
ATOM 850 C C . LYS A 1 107 ? 2.688 -8.066 23.708 1.00 86.94 107 LYS A C 1
ATOM 852 O O . LYS A 1 107 ? 3.562 -7.587 22.990 1.00 86.94 107 LYS A O 1
ATOM 857 N N . ASP A 1 108 ? 2.770 -8.100 25.029 1.00 77.75 108 ASP A N 1
ATOM 858 C CA . ASP A 1 108 ? 3.946 -7.607 25.730 1.00 77.75 108 ASP A CA 1
ATOM 859 C C . ASP A 1 108 ? 5.174 -8.461 25.375 1.00 77.75 108 ASP A C 1
ATOM 861 O O . ASP A 1 108 ? 5.089 -9.689 25.333 1.00 77.75 108 ASP A O 1
ATOM 865 N N . GLY A 1 109 ? 6.291 -7.807 25.062 1.00 74.75 109 GLY A N 1
ATOM 866 C CA . GLY A 1 109 ? 7.503 -8.457 24.550 1.00 74.75 109 GLY A CA 1
ATOM 867 C C . GLY A 1 109 ? 7.471 -8.881 23.072 1.00 74.75 109 GLY A C 1
ATOM 868 O O . GLY A 1 109 ? 8.501 -9.319 22.564 1.00 74.75 109 GLY A O 1
ATOM 869 N N . GLU A 1 110 ? 6.349 -8.732 22.357 1.00 82.38 110 GLU A N 1
ATOM 870 C CA . GLU A 1 110 ? 6.314 -8.890 20.898 1.00 82.38 110 GLU A CA 1
ATOM 871 C C . GLU A 1 110 ? 6.591 -7.542 20.216 1.00 82.38 110 GLU A C 1
ATOM 873 O O . GLU A 1 110 ? 6.016 -6.516 20.573 1.00 82.38 110 GLU A O 1
ATOM 878 N N . GLU A 1 111 ? 7.475 -7.528 19.216 1.00 82.31 111 GLU A N 1
ATOM 879 C CA . GLU A 1 111 ? 7.766 -6.318 18.428 1.00 82.31 111 GLU A CA 1
ATOM 880 C C . GLU A 1 111 ? 6.725 -6.098 17.311 1.00 82.31 111 GLU A C 1
ATOM 882 O O . GLU A 1 111 ? 6.527 -4.974 16.842 1.00 82.31 111 GLU A O 1
ATOM 887 N N . GLU A 1 112 ? 6.011 -7.158 16.922 1.00 88.12 112 GLU A N 1
ATOM 888 C CA . GLU A 1 112 ? 5.056 -7.159 15.817 1.00 88.12 112 GLU A CA 1
ATOM 889 C C . GLU A 1 112 ? 3.622 -6.858 16.273 1.00 88.12 112 GLU A C 1
ATOM 891 O O . GLU A 1 112 ? 3.150 -7.326 17.307 1.00 88.12 112 GLU A O 1
ATOM 896 N N . TRP A 1 113 ? 2.900 -6.103 15.445 1.00 92.88 113 TRP A N 1
ATOM 897 C CA . TRP A 1 113 ? 1.472 -5.856 15.615 1.00 92.88 113 TRP A CA 1
ATOM 898 C C . TRP A 1 113 ? 0.655 -6.892 14.836 1.00 92.88 113 TRP A C 1
ATOM 900 O O . TRP A 1 113 ? 0.891 -7.108 13.644 1.00 92.88 113 TRP A O 1
ATOM 910 N N . ASN A 1 114 ? -0.345 -7.485 15.481 1.00 93.56 114 ASN A N 1
ATOM 911 C CA . ASN A 1 114 ? -1.336 -8.348 14.844 1.00 93.56 114 ASN A CA 1
ATOM 912 C C . ASN A 1 114 ? -2.622 -7.563 14.559 1.00 93.56 114 ASN A C 1
ATOM 914 O O . ASN A 1 114 ? -2.919 -6.554 15.207 1.00 93.56 114 ASN A O 1
ATOM 918 N N . TYR A 1 115 ? -3.390 -8.029 13.576 1.00 94.38 115 TYR A N 1
ATOM 919 C CA . TYR A 1 115 ? -4.714 -7.501 13.272 1.00 94.38 115 TYR A CA 1
ATOM 920 C C . TYR A 1 115 ? -5.740 -8.623 13.101 1.00 94.38 115 TYR A C 1
ATOM 922 O O . TYR A 1 115 ? -5.432 -9.707 12.600 1.00 94.38 115 TYR A O 1
ATOM 930 N N . ILE A 1 116 ? -6.984 -8.309 13.450 1.00 94.38 116 ILE A N 1
ATOM 931 C CA . ILE A 1 116 ? -8.183 -9.066 13.095 1.00 94.38 116 ILE A CA 1
ATOM 932 C C . ILE A 1 116 ? -9.082 -8.132 12.291 1.00 94.38 116 ILE A C 1
ATOM 934 O O . ILE A 1 116 ? -9.476 -7.072 12.772 1.00 94.38 116 ILE A O 1
ATOM 938 N N . LEU A 1 117 ? -9.398 -8.510 11.058 1.00 93.06 117 LEU A N 1
ATOM 939 C CA . LEU A 1 117 ? -10.374 -7.832 10.214 1.00 93.06 117 LEU A CA 1
ATOM 940 C C . LEU A 1 117 ? -11.671 -8.634 10.204 1.00 93.06 117 LEU A C 1
ATOM 942 O O . LEU A 1 117 ? -11.691 -9.737 9.665 1.00 93.06 117 LEU A O 1
ATOM 946 N N . SER A 1 118 ? -12.754 -8.039 10.691 1.00 92.94 118 SER A N 1
ATOM 947 C CA . SER A 1 118 ? -14.109 -8.587 10.625 1.00 92.94 118 SER A CA 1
ATOM 948 C C . SER A 1 118 ? -14.979 -7.683 9.747 1.00 92.94 118 SER A C 1
ATOM 950 O O . SER A 1 118 ? -15.081 -6.477 9.979 1.00 92.94 118 SER A O 1
ATOM 952 N N . ALA A 1 119 ? -15.579 -8.230 8.690 1.00 92.56 119 ALA A N 1
ATOM 953 C CA . ALA A 1 119 ? -16.402 -7.463 7.754 1.00 92.56 119 ALA A CA 1
ATOM 954 C C . ALA A 1 119 ? -17.366 -8.360 6.964 1.00 92.56 119 ALA A C 1
ATOM 956 O O . ALA A 1 119 ? -17.247 -9.578 6.956 1.00 92.56 119 ALA A O 1
ATOM 957 N N . THR A 1 120 ? -18.295 -7.762 6.215 1.00 89.06 120 THR A N 1
ATOM 958 C CA . THR A 1 120 ? -19.070 -8.497 5.200 1.00 89.06 120 THR A CA 1
ATOM 959 C C . THR A 1 120 ? -18.427 -8.327 3.826 1.00 89.06 120 THR A C 1
ATOM 961 O O . THR A 1 120 ? -18.347 -7.216 3.290 1.00 89.06 120 THR A O 1
ATOM 964 N N . LYS A 1 121 ? -17.985 -9.430 3.217 1.00 87.69 121 LYS A N 1
ATOM 965 C CA . LYS A 1 121 ? -17.367 -9.447 1.886 1.00 87.69 121 LYS A CA 1
ATOM 966 C C . LYS A 1 121 ? -18.258 -10.198 0.905 1.00 87.69 121 LYS A C 1
ATOM 968 O O . LYS A 1 121 ? -18.557 -11.367 1.101 1.00 87.69 121 LYS A O 1
ATOM 973 N N . ASN A 1 122 ? -18.688 -9.528 -0.163 1.00 85.94 122 ASN A N 1
ATOM 974 C CA . ASN A 1 122 ? -19.585 -10.087 -1.184 1.00 85.94 122 ASN A CA 1
ATOM 975 C C . ASN A 1 122 ? -20.863 -10.742 -0.609 1.00 85.94 122 ASN A C 1
ATOM 977 O O . ASN A 1 122 ? -21.385 -11.683 -1.193 1.00 85.94 122 ASN A O 1
ATOM 981 N N . GLY A 1 123 ? -21.373 -10.233 0.518 1.00 83.94 123 GLY A N 1
ATOM 982 C CA . GLY A 1 123 ? -22.581 -10.752 1.176 1.00 83.94 123 GLY A CA 1
ATOM 983 C C . GLY A 1 123 ? -22.342 -11.879 2.186 1.00 83.94 123 GLY A C 1
ATOM 984 O O . GLY A 1 123 ? -23.296 -12.301 2.825 1.00 83.94 123 GLY A O 1
ATOM 985 N N . VAL A 1 124 ? -21.097 -12.328 2.370 1.00 88.19 124 VAL A N 1
ATOM 986 C CA . VAL A 1 124 ? -20.730 -13.368 3.342 1.00 88.19 124 VAL A CA 1
ATOM 987 C C . VAL A 1 124 ? -19.903 -12.753 4.469 1.00 88.19 124 VAL A C 1
ATOM 989 O O . VAL A 1 124 ? -19.124 -11.821 4.237 1.00 88.19 124 VAL A O 1
ATOM 992 N N . TRP A 1 125 ? -20.079 -13.259 5.692 1.00 90.12 125 TRP A N 1
ATOM 993 C CA . TRP A 1 125 ? -19.224 -12.896 6.820 1.00 90.12 125 TRP A CA 1
ATOM 994 C C . TRP A 1 125 ? -17.768 -13.260 6.518 1.00 90.12 125 TRP A C 1
ATOM 996 O O . TRP A 1 125 ? -17.472 -14.349 6.027 1.00 90.12 125 TRP A O 1
ATOM 1006 N N . TYR A 1 126 ? -16.867 -12.321 6.767 1.00 89.44 126 TYR A N 1
ATOM 1007 C CA . TYR A 1 126 ? -15.451 -12.435 6.470 1.00 89.44 126 TYR A CA 1
ATOM 1008 C C . TYR A 1 126 ? -14.646 -12.069 7.704 1.00 89.44 126 TYR A C 1
ATOM 1010 O O . TYR A 1 126 ? -14.809 -10.978 8.251 1.00 89.44 126 TYR A O 1
ATOM 1018 N N . GLU A 1 127 ? -13.735 -12.957 8.076 1.00 92.50 127 GLU A N 1
ATOM 1019 C CA . GLU A 1 127 ? -12.794 -12.740 9.160 1.00 92.50 127 GLU A CA 1
ATOM 1020 C C . GLU A 1 127 ? -11.380 -13.096 8.699 1.00 92.50 127 GLU A C 1
ATOM 1022 O O . GLU A 1 127 ? -11.154 -14.121 8.052 1.00 92.50 127 GLU A O 1
ATOM 1027 N N . GLU A 1 128 ? -10.421 -12.221 8.979 1.00 92.75 128 GLU A N 1
ATOM 1028 C CA . GLU A 1 128 ? -9.019 -12.422 8.637 1.00 92.75 128 GLU A CA 1
ATOM 1029 C C . GLU A 1 128 ? -8.124 -12.014 9.800 1.00 92.75 128 GLU A C 1
ATOM 1031 O O . GLU A 1 128 ? -8.135 -10.860 10.209 1.00 92.75 128 GLU A O 1
ATOM 1036 N N . TYR A 1 129 ? -7.306 -12.954 10.269 1.00 93.44 129 TYR A N 1
ATOM 1037 C CA . TYR A 1 129 ? -6.215 -12.703 11.208 1.00 93.44 129 TYR A CA 1
ATOM 1038 C C . TYR A 1 129 ? -4.873 -12.647 10.473 1.00 93.44 129 TYR A C 1
ATOM 1040 O O . TYR A 1 129 ? -4.637 -13.456 9.564 1.00 93.44 129 TYR A O 1
ATOM 1048 N N . GLY A 1 130 ? -3.980 -11.746 10.873 1.00 93.06 130 GLY A N 1
ATOM 1049 C CA . GLY A 1 130 ? -2.612 -11.708 10.362 1.00 93.06 130 GLY A CA 1
ATOM 1050 C C . GLY A 1 130 ? -1.741 -10.667 11.050 1.00 93.06 130 GLY A C 1
ATOM 1051 O O . GLY A 1 130 ? -2.119 -10.088 12.068 1.00 93.06 130 GLY A O 1
ATOM 1052 N N . LYS A 1 131 ? -0.574 -10.408 10.456 1.00 92.94 131 LYS A N 1
ATOM 1053 C CA . LYS A 1 131 ? 0.393 -9.425 10.956 1.00 92.94 131 LYS A CA 1
ATOM 1054 C C . LYS A 1 131 ? 0.374 -8.136 10.148 1.00 92.94 131 LYS A C 1
ATOM 1056 O O . LYS A 1 131 ? 0.227 -8.135 8.921 1.00 92.94 131 LYS A O 1
ATOM 1061 N N . VAL A 1 132 ? 0.575 -7.027 10.845 1.00 92.88 132 VAL A N 1
ATOM 1062 C CA . VAL A 1 132 ? 0.776 -5.712 10.245 1.00 92.88 132 VAL A CA 1
ATOM 1063 C C . VAL A 1 132 ? 2.199 -5.644 9.689 1.00 92.88 132 VAL A C 1
ATOM 1065 O O . VAL A 1 132 ? 3.186 -5.722 10.418 1.00 92.88 132 VAL A O 1
ATOM 1068 N N . SER A 1 133 ? 2.318 -5.501 8.371 1.00 91.19 133 SER A N 1
ATOM 1069 C CA . SER A 1 133 ? 3.615 -5.357 7.705 1.00 91.19 133 SER A CA 1
ATOM 1070 C C . SER A 1 133 ? 4.040 -3.891 7.628 1.00 91.19 133 SER A C 1
ATOM 1072 O O . SER A 1 133 ? 5.186 -3.570 7.944 1.00 91.19 133 SER A O 1
ATOM 1074 N N . LEU A 1 134 ? 3.114 -3.015 7.227 1.00 92.25 134 LEU A N 1
ATOM 1075 C CA . LEU A 1 134 ? 3.333 -1.577 7.086 1.00 92.25 134 LEU A CA 1
ATOM 1076 C C . LEU A 1 134 ? 2.011 -0.827 7.260 1.00 92.25 134 LEU A C 1
ATOM 1078 O O . LEU A 1 134 ? 0.975 -1.271 6.765 1.00 92.25 134 LEU A O 1
ATOM 1082 N N . ILE A 1 135 ? 2.067 0.344 7.887 1.00 93.19 135 ILE A N 1
ATOM 1083 C CA . ILE A 1 135 ? 0.999 1.343 7.844 1.00 93.19 135 ILE A CA 1
ATOM 1084 C C . ILE A 1 135 ? 1.586 2.597 7.197 1.00 93.19 135 ILE A C 1
ATOM 1086 O O . ILE A 1 135 ? 2.689 3.006 7.534 1.00 93.19 135 ILE A O 1
ATOM 1090 N N . ASP A 1 136 ? 0.877 3.174 6.230 1.00 91.00 136 ASP A N 1
ATOM 1091 C CA . ASP A 1 136 ? 1.287 4.396 5.530 1.00 91.00 136 ASP A CA 1
ATOM 1092 C C . ASP A 1 136 ? 0.134 5.403 5.542 1.00 91.00 136 ASP A C 1
ATOM 1094 O O . ASP A 1 136 ? -0.912 5.185 4.916 1.00 91.00 136 ASP A O 1
ATOM 1098 N N . ILE A 1 137 ? 0.307 6.497 6.284 1.00 90.56 137 ILE A N 1
ATOM 1099 C CA . ILE A 1 137 ? -0.706 7.538 6.467 1.00 90.56 137 ILE A CA 1
ATOM 1100 C C . ILE A 1 137 ? -0.471 8.653 5.443 1.00 90.56 137 ILE A C 1
ATOM 1102 O O . ILE A 1 137 ? 0.479 9.427 5.533 1.00 90.56 137 ILE A O 1
ATOM 1106 N N . LYS A 1 138 ? -1.373 8.773 4.459 1.00 84.94 138 LYS A N 1
ATOM 1107 C CA . LYS A 1 138 ? -1.296 9.772 3.381 1.00 84.94 138 LYS A CA 1
ATOM 1108 C C . LYS A 1 138 ? -2.562 10.611 3.302 1.00 84.94 138 LYS A C 1
ATOM 1110 O O . LYS A 1 138 ? -3.583 10.217 2.732 1.00 84.94 138 LYS A O 1
ATOM 1115 N N . GLY A 1 139 ? -2.476 11.837 3.811 1.00 84.25 139 GLY A N 1
ATOM 1116 C CA . GLY A 1 139 ? -3.597 12.771 3.820 1.00 84.25 139 GLY A CA 1
ATOM 1117 C C . GLY A 1 139 ? -4.729 12.261 4.711 1.00 84.25 139 GLY A C 1
ATOM 1118 O O . GLY A 1 139 ? -4.588 12.253 5.921 1.00 84.25 139 GLY A O 1
ATOM 1119 N N . ASN A 1 140 ? -5.850 11.843 4.116 1.00 84.94 140 ASN A N 1
ATOM 1120 C CA . ASN A 1 140 ? -7.041 11.389 4.853 1.00 84.94 140 ASN A CA 1
ATOM 1121 C C . ASN A 1 140 ? -7.215 9.861 4.863 1.00 84.94 140 ASN A C 1
ATOM 1123 O O . ASN A 1 140 ? -8.287 9.376 5.222 1.00 84.94 140 ASN A O 1
ATOM 1127 N N . ILE A 1 141 ? -6.209 9.106 4.417 1.00 88.25 141 ILE A N 1
ATOM 1128 C CA . ILE A 1 141 ? -6.282 7.649 4.271 1.00 88.25 141 ILE A CA 1
ATOM 1129 C C . ILE A 1 141 ? -5.033 7.036 4.892 1.00 88.25 141 ILE A C 1
ATOM 1131 O O . ILE A 1 141 ? -3.920 7.457 4.576 1.00 88.25 141 ILE A O 1
ATOM 1135 N N . ALA A 1 142 ? -5.220 6.016 5.721 1.00 91.06 142 ALA A N 1
ATOM 1136 C CA . ALA A 1 142 ? -4.163 5.100 6.117 1.00 91.06 142 ALA A CA 1
ATOM 1137 C C . ALA A 1 142 ? -4.225 3.839 5.248 1.00 91.06 142 ALA A C 1
ATOM 1139 O O . ALA A 1 142 ? -5.293 3.256 5.058 1.00 91.06 142 ALA A O 1
ATOM 1140 N N . SER A 1 143 ? -3.086 3.437 4.692 1.00 90.88 143 SER A N 1
ATOM 1141 C CA . SER A 1 143 ? -2.935 2.194 3.935 1.00 90.88 143 SER A CA 1
ATOM 1142 C C . SER A 1 143 ? -2.275 1.158 4.836 1.00 90.88 143 SER A C 1
ATOM 1144 O O . SER A 1 143 ? -1.124 1.332 5.221 1.00 90.88 143 SER A O 1
ATOM 1146 N N . LEU A 1 144 ? -3.001 0.099 5.174 1.00 92.19 144 LEU A N 1
ATOM 1147 C CA . LEU A 1 144 ? -2.513 -1.036 5.946 1.00 92.19 144 LEU A CA 1
ATOM 1148 C C . LEU A 1 144 ? -2.086 -2.145 4.985 1.00 92.19 144 LEU A C 1
ATOM 1150 O O . LEU A 1 144 ? -2.926 -2.722 4.297 1.00 92.19 144 LEU A O 1
ATOM 1154 N N . ARG A 1 145 ? -0.798 -2.473 4.967 1.00 91.50 145 ARG A N 1
ATOM 1155 C CA . ARG A 1 145 ? -0.267 -3.655 4.290 1.00 91.50 145 ARG A CA 1
ATOM 1156 C C . ARG A 1 145 ? -0.077 -4.779 5.291 1.00 91.50 145 ARG A C 1
ATOM 1158 O O . ARG A 1 145 ? 0.504 -4.590 6.359 1.00 91.50 145 ARG A O 1
ATOM 1165 N N . THR A 1 146 ? -0.525 -5.958 4.902 1.00 92.25 146 THR A N 1
ATOM 1166 C CA . THR A 1 146 ? -0.480 -7.167 5.727 1.00 92.25 146 THR A CA 1
ATOM 1167 C C . THR A 1 146 ? 0.601 -8.129 5.247 1.00 92.25 146 THR A C 1
ATOM 1169 O O . THR A 1 146 ? 1.066 -8.046 4.107 1.00 92.25 146 THR A O 1
ATOM 1172 N N . ASP A 1 147 ? 0.977 -9.068 6.107 1.00 90.88 147 ASP A N 1
ATOM 1173 C CA . ASP A 1 147 ? 1.818 -10.230 5.784 1.00 90.88 147 ASP A CA 1
ATOM 1174 C C . ASP A 1 147 ? 1.295 -11.070 4.605 1.00 90.88 147 ASP A C 1
ATOM 1176 O O . ASP A 1 147 ? 2.072 -11.670 3.867 1.00 90.88 147 ASP A O 1
ATOM 1180 N N . LYS A 1 148 ? -0.017 -11.046 4.356 1.00 87.56 148 LYS A N 1
ATOM 1181 C CA . LYS A 1 148 ? -0.673 -11.723 3.223 1.00 87.56 148 LYS A CA 1
ATOM 1182 C C . LYS A 1 148 ? -0.605 -10.945 1.904 1.00 87.56 148 LYS A C 1
ATOM 1184 O O . LYS A 1 148 ? -1.372 -11.238 0.986 1.00 87.56 148 LYS A O 1
ATOM 1189 N N . ALA A 1 149 ? 0.254 -9.928 1.813 1.00 82.31 149 ALA A N 1
ATOM 1190 C CA . ALA A 1 149 ? 0.389 -9.035 0.658 1.00 82.31 149 ALA A CA 1
ATOM 1191 C C . ALA A 1 149 ? -0.929 -8.351 0.234 1.00 82.31 149 ALA A C 1
ATOM 1193 O O . ALA A 1 149 ? -1.111 -7.985 -0.930 1.00 82.31 149 ALA A O 1
ATOM 1194 N N . LYS A 1 150 ? -1.859 -8.166 1.180 1.00 85.62 150 LYS A N 1
ATOM 1195 C CA . LYS A 1 150 ? -3.099 -7.411 0.967 1.00 85.62 150 LYS A CA 1
ATOM 1196 C C . LYS A 1 150 ? -2.954 -6.002 1.519 1.00 85.62 150 LYS A C 1
ATOM 1198 O O . LYS A 1 150 ? -2.470 -5.829 2.639 1.00 85.62 150 LYS A O 1
ATOM 1203 N N . ASP A 1 151 ? -3.437 -5.040 0.738 1.00 88.19 151 ASP A N 1
ATOM 1204 C CA . ASP A 1 151 ? -3.534 -3.632 1.115 1.00 88.19 151 ASP A CA 1
ATOM 1205 C C . ASP A 1 151 ? -4.995 -3.297 1.474 1.00 88.19 151 ASP A C 1
ATOM 1207 O O . ASP A 1 151 ? -5.903 -3.454 0.649 1.00 88.19 151 ASP A O 1
ATOM 1211 N N . TYR A 1 152 ? -5.212 -2.810 2.693 1.00 89.69 152 TYR A N 1
ATOM 1212 C CA . TYR A 1 152 ? -6.480 -2.282 3.191 1.00 89.69 152 TYR A CA 1
ATOM 1213 C C . TYR A 1 152 ? -6.396 -0.768 3.371 1.00 89.69 152 TYR A C 1
ATOM 1215 O O . TYR A 1 152 ? -5.350 -0.231 3.725 1.00 89.69 152 TYR A O 1
ATOM 1223 N N . TYR A 1 153 ? -7.507 -0.072 3.156 1.00 89.38 153 TYR A N 1
ATOM 1224 C CA . TYR A 1 153 ? -7.574 1.382 3.277 1.00 89.38 153 TYR A CA 1
ATOM 1225 C C . TYR A 1 153 ? -8.528 1.798 4.385 1.00 89.38 153 TYR A C 1
ATOM 1227 O O . TYR A 1 153 ? -9.712 1.462 4.349 1.00 89.38 153 TYR A O 1
ATOM 1235 N N . ILE A 1 154 ? -8.010 2.558 5.343 1.00 90.94 154 ILE A N 1
ATOM 1236 C CA . ILE A 1 154 ? -8.741 3.054 6.504 1.00 90.94 154 ILE A CA 1
ATOM 1237 C C . ILE A 1 154 ? -8.931 4.571 6.335 1.00 90.94 154 ILE A C 1
ATOM 1239 O O . ILE A 1 154 ? -7.945 5.312 6.261 1.00 90.94 154 ILE A O 1
ATOM 1243 N N . PRO A 1 155 ? -10.175 5.066 6.226 1.00 89.50 155 PRO A N 1
ATOM 1244 C CA . PRO A 1 155 ? -10.447 6.489 6.075 1.00 89.50 155 PRO A CA 1
ATOM 1245 C C . PRO A 1 155 ? -10.324 7.219 7.416 1.00 89.50 155 PRO A C 1
ATOM 1247 O O . PRO A 1 155 ? -11.191 7.098 8.273 1.00 89.50 155 PRO A O 1
ATOM 1250 N N . LEU A 1 156 ? -9.307 8.067 7.567 1.00 89.12 156 LEU A N 1
ATOM 1251 C CA . LEU A 1 156 ? -9.054 8.813 8.810 1.00 89.12 156 LEU A CA 1
ATOM 1252 C C . LEU A 1 156 ? -10.203 9.758 9.183 1.00 89.12 156 LEU A C 1
ATOM 1254 O O . LEU A 1 156 ? -10.411 10.051 10.351 1.00 89.12 156 LEU A O 1
ATOM 1258 N N . ARG A 1 157 ? -10.969 10.233 8.194 1.00 86.62 157 ARG A N 1
ATOM 1259 C CA . ARG A 1 157 ? -12.140 11.101 8.413 1.00 86.62 157 ARG A CA 1
ATOM 1260 C C . ARG A 1 157 ? -13.316 10.398 9.084 1.00 86.62 157 ARG A C 1
ATOM 1262 O O . ARG A 1 157 ? -14.210 11.082 9.564 1.00 86.62 157 ARG A O 1
ATOM 1269 N N . ALA A 1 158 ? -13.352 9.069 9.035 1.00 86.06 158 ALA A N 1
ATOM 1270 C CA . ALA A 1 158 ? -14.384 8.283 9.697 1.00 86.06 158 ALA A CA 1
ATOM 1271 C C . ALA A 1 158 ? -13.984 7.882 11.125 1.00 86.06 158 ALA A C 1
ATOM 1273 O O . ALA A 1 158 ? -14.796 7.274 11.808 1.00 86.06 158 ALA A O 1
ATOM 1274 N N . LEU A 1 159 ? -12.757 8.207 11.547 1.00 89.00 159 LEU A N 1
ATOM 1275 C CA . LEU A 1 159 ? -12.199 7.822 12.836 1.00 89.00 159 LEU A CA 1
ATOM 1276 C C . LEU A 1 159 ? -12.328 8.944 13.868 1.00 89.00 159 LEU A C 1
ATOM 1278 O O . LEU A 1 159 ? -12.199 10.136 13.558 1.00 89.00 159 LEU A O 1
ATOM 1282 N N . THR A 1 160 ? -12.479 8.543 15.123 1.00 90.75 160 THR A N 1
ATOM 1283 C CA . THR A 1 160 ? -12.312 9.412 16.290 1.00 90.75 160 THR A CA 1
ATOM 1284 C C . THR A 1 160 ? -10.875 9.938 16.388 1.00 90.75 160 THR A C 1
ATOM 1286 O O . THR A 1 160 ? -9.956 9.453 15.719 1.00 90.75 160 THR A O 1
ATOM 1289 N N . ASP A 1 161 ? -10.659 10.987 17.183 1.00 90.75 161 ASP A N 1
ATOM 1290 C CA . ASP A 1 161 ? -9.306 11.514 17.417 1.00 90.75 161 ASP A CA 1
ATOM 1291 C C . ASP A 1 161 ? -8.414 10.487 18.133 1.00 90.75 161 ASP A C 1
ATOM 1293 O O . ASP A 1 161 ? -7.232 10.373 17.811 1.00 90.75 161 ASP A O 1
ATOM 1297 N N . GLU A 1 162 ? -8.991 9.685 19.031 1.00 90.50 162 GLU A N 1
ATOM 1298 C CA . GLU A 1 162 ? -8.293 8.612 19.745 1.00 90.50 162 GLU A CA 1
ATOM 1299 C C . GLU A 1 162 ? -7.863 7.481 18.800 1.00 90.50 162 GLU A C 1
ATOM 1301 O O . GLU A 1 162 ? -6.693 7.106 18.781 1.00 90.50 162 GLU A O 1
ATOM 1306 N N . GLU A 1 163 ? -8.759 6.988 17.939 1.00 91.62 163 GLU A N 1
ATOM 1307 C CA . GLU A 1 163 ? -8.420 5.975 16.928 1.00 91.62 163 GLU A CA 1
ATOM 1308 C C . GLU A 1 163 ? -7.337 6.470 15.962 1.00 91.62 163 GLU A C 1
ATOM 1310 O O . GLU A 1 163 ? -6.437 5.714 15.593 1.00 91.62 163 GLU A O 1
ATOM 1315 N N . ARG A 1 164 ? -7.392 7.748 15.561 1.00 91.75 164 ARG A N 1
ATOM 1316 C CA . ARG A 1 164 ? -6.354 8.361 14.719 1.00 91.75 164 ARG A CA 1
ATOM 1317 C C . ARG A 1 164 ? -5.015 8.436 15.430 1.00 91.75 164 ARG A C 1
ATOM 1319 O O . ARG A 1 164 ? -3.994 8.154 14.806 1.00 91.75 164 ARG A O 1
ATOM 1326 N N . HIS A 1 165 ? -5.019 8.821 16.703 1.00 92.75 165 HIS A N 1
ATOM 1327 C CA . HIS A 1 165 ? -3.810 8.876 17.510 1.00 92.75 165 HIS A CA 1
ATOM 1328 C C . HIS A 1 165 ? -3.195 7.483 17.671 1.00 92.75 165 HIS A C 1
ATOM 1330 O O . HIS A 1 165 ? -2.021 7.303 17.355 1.00 92.75 165 HIS A O 1
ATOM 1336 N N . ASN A 1 166 ? -3.998 6.487 18.053 1.00 92.19 166 ASN A N 1
ATOM 1337 C CA . ASN A 1 166 ? -3.553 5.101 18.202 1.00 92.19 166 ASN A CA 1
ATOM 1338 C C . ASN A 1 166 ? -2.980 4.553 16.890 1.00 92.19 166 ASN A C 1
ATOM 1340 O O . ASN A 1 166 ? -1.888 3.991 16.885 1.00 92.19 166 ASN A O 1
ATOM 1344 N N . LEU A 1 167 ? -3.644 4.807 15.758 1.00 92.38 167 LEU A N 1
ATOM 1345 C CA . LEU A 1 167 ? -3.153 4.378 14.450 1.00 92.38 167 LEU A CA 1
ATOM 1346 C C . LEU A 1 167 ? -1.827 5.051 14.058 1.00 92.38 167 LEU A C 1
ATOM 1348 O O . LEU A 1 167 ? -0.977 4.404 13.450 1.00 92.38 167 LEU A O 1
ATOM 1352 N N . ALA A 1 168 ? -1.635 6.327 14.408 1.00 92.38 168 ALA A N 1
ATOM 1353 C CA . ALA A 1 168 ? -0.380 7.042 14.175 1.00 92.38 168 ALA A CA 1
ATOM 1354 C C . ALA A 1 168 ? 0.762 6.522 15.066 1.00 92.38 168 ALA A C 1
ATOM 1356 O O . ALA A 1 168 ? 1.896 6.400 14.608 1.00 92.38 168 ALA A O 1
ATOM 1357 N N . VAL A 1 169 ? 0.469 6.167 16.320 1.00 91.62 169 VAL A N 1
ATOM 1358 C CA . VAL A 1 169 ? 1.444 5.520 17.212 1.00 91.62 169 VAL A CA 1
ATOM 1359 C C . VAL A 1 169 ? 1.853 4.158 16.647 1.00 91.62 169 VAL A C 1
ATOM 1361 O O . VAL A 1 169 ? 3.046 3.892 16.501 1.00 91.62 169 VAL A O 1
ATOM 1364 N N . THR A 1 170 ? 0.886 3.330 16.242 1.00 91.25 170 THR A N 1
ATOM 1365 C CA . THR A 1 170 ? 1.155 2.026 15.620 1.00 91.25 170 THR A CA 1
ATOM 1366 C C . THR A 1 170 ? 1.949 2.159 14.320 1.00 91.25 170 THR A C 1
ATOM 1368 O O . THR A 1 170 ? 2.861 1.370 14.086 1.00 91.25 170 THR A O 1
ATOM 1371 N N . GLU A 1 171 ? 1.654 3.155 13.478 1.00 93.06 171 GLU A N 1
ATOM 1372 C CA . GLU A 1 171 ? 2.421 3.423 12.254 1.00 93.06 171 GLU A CA 1
ATOM 1373 C C . GLU A 1 171 ? 3.899 3.676 12.549 1.00 93.06 171 GLU A C 1
ATOM 1375 O O . GLU A 1 171 ? 4.764 3.039 11.940 1.00 93.06 171 GLU A O 1
ATOM 1380 N N . LYS A 1 172 ? 4.186 4.537 13.529 1.00 91.38 172 LYS A N 1
ATOM 1381 C CA . LYS A 1 172 ? 5.554 4.832 13.948 1.00 91.38 172 LYS A CA 1
ATOM 1382 C C . LYS A 1 172 ? 6.267 3.590 14.483 1.00 91.38 172 LYS A C 1
ATOM 1384 O O . LYS A 1 172 ? 7.377 3.304 14.048 1.00 91.38 172 LYS A O 1
ATOM 1389 N N . GLU A 1 173 ? 5.626 2.828 15.368 1.00 91.06 173 GLU A N 1
ATOM 1390 C CA . GLU A 1 173 ? 6.222 1.611 15.933 1.00 91.06 173 GLU A CA 1
ATOM 1391 C C . GLU A 1 173 ? 6.539 0.560 14.865 1.00 91.06 173 GLU A C 1
ATOM 1393 O O . GLU A 1 173 ? 7.640 0.011 14.840 1.00 91.06 173 GLU A O 1
ATOM 1398 N N . VAL A 1 174 ? 5.596 0.300 13.952 1.00 90.88 174 VAL A N 1
ATOM 1399 C CA . VAL A 1 174 ? 5.799 -0.647 12.846 1.00 90.88 174 VAL A CA 1
ATOM 1400 C C . VAL A 1 174 ? 6.944 -0.175 11.953 1.00 90.88 174 VAL A C 1
ATOM 1402 O O . VAL A 1 174 ? 7.769 -0.980 11.520 1.00 90.88 174 VAL A O 1
ATOM 1405 N N . ARG A 1 175 ? 7.030 1.129 11.679 1.00 91.19 175 ARG A N 1
ATOM 1406 C CA . ARG A 1 175 ? 8.099 1.699 10.859 1.00 91.19 175 ARG A CA 1
ATOM 1407 C C . ARG A 1 175 ? 9.467 1.571 11.528 1.00 91.19 175 ARG A C 1
ATOM 1409 O O . ARG A 1 175 ? 10.414 1.147 10.863 1.00 91.19 175 ARG A O 1
ATOM 1416 N N . ASP A 1 176 ? 9.565 1.909 12.809 1.00 90.62 176 ASP A N 1
ATOM 1417 C CA . ASP A 1 176 ? 10.810 1.842 13.577 1.00 90.62 176 ASP A CA 1
ATOM 1418 C C . ASP A 1 176 ? 11.315 0.391 13.668 1.00 90.62 176 ASP A C 1
ATOM 1420 O O . ASP A 1 176 ? 12.479 0.129 13.350 1.00 90.62 176 ASP A O 1
ATOM 1424 N N . TYR A 1 177 ? 10.420 -0.566 13.942 1.00 88.12 177 TYR A N 1
ATOM 1425 C CA . TYR A 1 177 ? 10.737 -1.998 13.933 1.00 88.12 177 TYR A CA 1
ATOM 1426 C C . TYR A 1 177 ? 11.324 -2.459 12.589 1.00 88.12 177 TYR A C 1
ATOM 1428 O O . TYR A 1 177 ? 12.375 -3.099 12.547 1.00 88.12 177 TYR A O 1
ATOM 1436 N N . ARG A 1 178 ? 10.710 -2.082 11.459 1.00 87.38 178 ARG A N 1
ATOM 1437 C CA . ARG A 1 178 ? 11.198 -2.477 10.122 1.00 87.38 178 ARG A CA 1
ATOM 1438 C C . ARG A 1 178 ? 12.548 -1.851 9.767 1.00 87.38 178 ARG A C 1
ATOM 1440 O O . ARG A 1 178 ? 13.353 -2.470 9.062 1.00 87.38 178 ARG A O 1
ATOM 1447 N N . ILE A 1 179 ? 12.818 -0.631 10.234 1.00 88.94 179 ILE A N 1
ATOM 1448 C CA . ILE A 1 179 ? 14.128 0.014 10.069 1.00 88.94 179 ILE A CA 1
ATOM 1449 C C . ILE A 1 179 ? 15.191 -0.757 10.855 1.00 88.94 179 ILE A C 1
ATOM 1451 O O . ILE A 1 179 ? 16.273 -1.030 10.323 1.00 88.94 179 ILE A O 1
ATOM 1455 N N . GLU A 1 180 ? 14.883 -1.133 12.094 1.00 89.50 180 GLU A N 1
ATOM 1456 C CA . GLU A 1 180 ? 15.794 -1.882 12.951 1.00 89.50 180 GLU A CA 1
ATOM 1457 C C . GLU A 1 180 ? 16.057 -3.297 12.419 1.00 89.50 180 GLU A C 1
ATOM 1459 O O . GLU A 1 180 ? 17.213 -3.712 12.319 1.00 89.50 180 GLU A O 1
ATOM 1464 N N . GLU A 1 181 ? 15.017 -4.003 11.978 1.00 87.19 181 GLU A N 1
ATOM 1465 C CA . GLU A 1 181 ? 15.119 -5.307 11.319 1.00 87.19 181 GLU A CA 1
ATOM 1466 C C . GLU A 1 181 ? 16.040 -5.228 10.087 1.00 87.19 181 GLU A C 1
ATOM 1468 O O . GLU A 1 181 ? 17.004 -5.988 9.954 1.00 87.19 181 GLU A O 1
ATOM 1473 N N . THR A 1 182 ? 15.831 -4.223 9.229 1.00 88.00 182 THR A N 1
ATOM 1474 C CA . THR A 1 182 ? 16.678 -3.989 8.048 1.00 88.00 182 THR A CA 1
ATOM 1475 C C . THR A 1 182 ? 18.135 -3.718 8.435 1.00 88.00 182 THR A C 1
ATOM 1477 O O . THR A 1 182 ? 19.061 -4.170 7.752 1.00 88.00 182 THR A O 1
ATOM 1480 N N . ARG A 1 183 ? 18.368 -2.978 9.526 1.00 88.50 183 ARG A N 1
ATOM 1481 C CA . ARG A 1 183 ? 19.712 -2.703 10.044 1.00 88.50 183 ARG A CA 1
ATOM 1482 C C . ARG A 1 183 ? 20.389 -3.986 10.530 1.00 88.50 183 ARG A C 1
ATOM 1484 O O . ARG A 1 183 ? 21.505 -4.260 10.085 1.00 88.50 183 ARG A O 1
ATOM 1491 N N . LYS A 1 184 ? 19.705 -4.794 11.347 1.00 89.88 184 LYS A N 1
ATOM 1492 C CA . LYS A 1 184 ? 20.200 -6.089 11.849 1.00 89.88 184 LYS A CA 1
ATOM 1493 C C . LYS A 1 184 ? 20.561 -7.029 10.693 1.00 89.88 184 LYS A C 1
ATOM 1495 O O . LYS A 1 184 ? 21.659 -7.583 10.670 1.00 89.88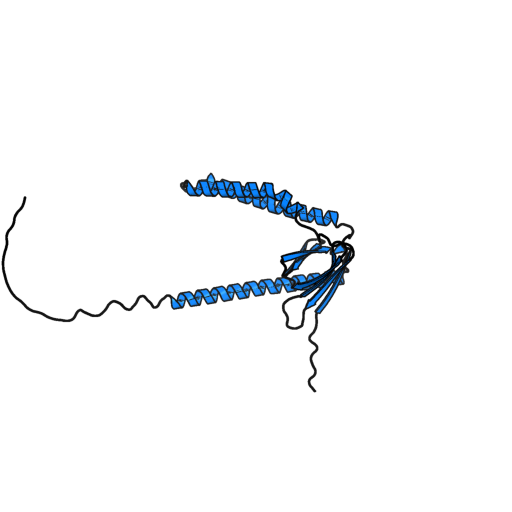 184 LYS A O 1
ATOM 1500 N N . CYS A 1 185 ? 19.710 -7.136 9.669 1.00 85.50 185 CYS A N 1
ATOM 1501 C CA . CYS A 1 185 ? 19.999 -7.942 8.478 1.00 85.50 185 CYS A CA 1
ATOM 1502 C C . CYS A 1 185 ? 21.233 -7.448 7.704 1.00 85.50 185 CYS A C 1
ATOM 1504 O O . CYS A 1 185 ? 22.047 -8.256 7.252 1.00 85.50 185 CYS A O 1
ATOM 1506 N N . ARG A 1 186 ? 21.407 -6.127 7.554 1.00 86.00 186 ARG A N 1
ATOM 1507 C CA . ARG A 1 186 ? 22.593 -5.548 6.895 1.00 86.00 186 ARG A CA 1
ATOM 1508 C C . ARG A 1 186 ? 23.874 -5.804 7.685 1.00 86.00 186 ARG A C 1
ATOM 1510 O O . ARG A 1 186 ? 24.913 -6.069 7.082 1.00 86.00 186 ARG A O 1
ATOM 1517 N N . GLU A 1 187 ? 23.813 -5.726 9.009 1.00 86.56 187 GLU A N 1
ATOM 1518 C CA . GLU A 1 187 ? 24.943 -6.028 9.891 1.00 86.56 187 GLU A CA 1
ATOM 1519 C C . GLU A 1 187 ? 25.315 -7.520 9.821 1.00 86.56 187 GLU A C 1
ATOM 1521 O O . GLU A 1 187 ? 26.483 -7.840 9.593 1.00 86.56 187 GLU A O 1
ATOM 1526 N N . ALA A 1 188 ? 24.332 -8.425 9.864 1.00 83.25 188 ALA A N 1
ATOM 1527 C CA . ALA A 1 188 ? 24.542 -9.866 9.701 1.00 83.25 188 ALA A CA 1
ATOM 1528 C C . ALA A 1 188 ? 25.109 -10.247 8.315 1.00 83.25 188 ALA A C 1
ATOM 1530 O O . ALA A 1 188 ? 25.979 -11.111 8.197 1.00 83.25 188 ALA A O 1
ATOM 1531 N N . ALA A 1 189 ? 24.669 -9.581 7.242 1.00 82.06 189 ALA A N 1
ATOM 1532 C CA . ALA A 1 189 ? 25.229 -9.792 5.906 1.00 82.06 189 ALA A CA 1
ATOM 1533 C C . ALA A 1 189 ? 26.704 -9.352 5.821 1.00 82.06 189 ALA A C 1
ATOM 1535 O O . ALA A 1 189 ? 27.522 -10.012 5.175 1.00 82.06 189 ALA A O 1
ATOM 1536 N N . ARG A 1 190 ? 27.070 -8.256 6.503 1.00 78.50 190 ARG A N 1
ATOM 1537 C CA . ARG A 1 190 ? 28.460 -7.776 6.573 1.00 78.50 190 ARG A CA 1
ATOM 1538 C C . ARG A 1 190 ? 29.363 -8.735 7.345 1.00 78.50 190 ARG A C 1
ATOM 1540 O O . ARG A 1 190 ? 30.487 -8.967 6.906 1.00 78.50 190 ARG A O 1
ATOM 1547 N N . THR A 1 191 ? 28.901 -9.305 8.458 1.00 77.81 191 THR A N 1
ATOM 1548 C CA . THR A 1 191 ? 29.694 -10.271 9.238 1.00 77.81 191 THR A CA 1
ATOM 1549 C C . THR A 1 191 ? 29.878 -11.590 8.488 1.00 77.81 191 THR A C 1
ATOM 1551 O O . THR A 1 191 ? 30.999 -12.091 8.426 1.00 77.81 191 THR A O 1
ATOM 1554 N N . LYS A 1 192 ? 28.836 -12.094 7.811 1.00 72.31 192 LYS A N 1
ATOM 1555 C CA . LYS A 1 192 ? 28.924 -13.297 6.965 1.00 72.31 192 LYS A CA 1
ATOM 1556 C C . LYS A 1 192 ? 29.914 -13.134 5.803 1.00 72.31 192 LYS A C 1
ATOM 1558 O O . LYS A 1 192 ? 30.749 -14.006 5.578 1.00 72.31 192 LYS A O 1
ATOM 1563 N N . ASN A 1 193 ? 29.896 -11.988 5.117 1.00 68.44 193 ASN A N 1
ATOM 1564 C CA . ASN A 1 193 ? 30.866 -11.694 4.052 1.00 68.44 193 ASN A CA 1
ATOM 1565 C C . ASN A 1 193 ? 32.305 -11.533 4.573 1.00 68.44 193 ASN A C 1
ATOM 1567 O O . ASN A 1 193 ? 33.256 -11.813 3.845 1.00 68.44 193 ASN A O 1
ATOM 1571 N N . ARG A 1 194 ? 32.485 -11.111 5.832 1.00 59.12 194 ARG A N 1
ATOM 1572 C CA . ARG A 1 194 ? 33.804 -11.019 6.472 1.00 59.12 194 ARG A CA 1
ATOM 1573 C C . ARG A 1 194 ? 34.357 -12.398 6.855 1.00 59.12 194 ARG A C 1
ATOM 1575 O O . ARG A 1 194 ? 35.553 -12.608 6.697 1.00 59.12 194 ARG A O 1
ATOM 1582 N N . GLY A 1 195 ? 33.498 -13.331 7.278 1.00 56.59 195 GLY A N 1
ATOM 1583 C CA . GLY A 1 195 ? 33.863 -14.729 7.551 1.00 56.59 195 GLY A CA 1
ATOM 1584 C C . GLY A 1 195 ? 34.303 -15.490 6.296 1.00 56.59 195 GLY A C 1
ATOM 1585 O O . GLY A 1 195 ? 35.388 -16.059 6.273 1.00 56.59 195 GLY A O 1
ATOM 1586 N N . ASN A 1 196 ? 33.545 -15.383 5.199 1.00 56.03 196 ASN A N 1
ATOM 1587 C CA . ASN A 1 196 ? 33.900 -16.045 3.932 1.00 56.03 196 ASN A CA 1
ATOM 1588 C C . ASN A 1 196 ? 35.204 -15.517 3.295 1.00 56.03 196 ASN A C 1
ATOM 1590 O O . ASN A 1 196 ? 35.838 -16.222 2.516 1.00 56.03 196 ASN A O 1
ATOM 1594 N N . SER A 1 197 ? 35.615 -14.282 3.606 1.00 50.38 197 SER A N 1
ATOM 1595 C CA . SER A 1 197 ? 36.878 -13.701 3.120 1.00 50.38 197 SER A CA 1
ATOM 1596 C C . SER A 1 197 ? 38.096 -14.137 3.954 1.00 50.38 197 SER A C 1
ATOM 1598 O O . SER A 1 197 ? 39.230 -14.056 3.483 1.00 50.38 197 SER A O 1
ATOM 1600 N N . ALA A 1 198 ? 37.875 -14.624 5.182 1.00 52.72 198 ALA A N 1
ATOM 1601 C CA . ALA A 1 198 ? 38.927 -15.163 6.044 1.00 52.72 198 ALA A CA 1
ATOM 1602 C C . ALA A 1 198 ? 39.264 -16.631 5.714 1.00 52.72 198 ALA A C 1
ATOM 1604 O O . ALA A 1 198 ? 40.439 -16.989 5.750 1.00 52.72 198 ALA A O 1
ATOM 1605 N N . ASP A 1 199 ? 38.279 -17.439 5.303 1.00 49.31 199 ASP A N 1
ATOM 1606 C CA . ASP A 1 199 ? 38.492 -18.854 4.942 1.00 49.31 199 ASP A CA 1
ATOM 1607 C C . ASP A 1 199 ? 39.077 -19.066 3.533 1.00 49.31 199 ASP A C 1
ATOM 1609 O O . ASP A 1 199 ? 39.690 -20.091 3.257 1.00 49.31 199 ASP A O 1
ATOM 1613 N N . GLY A 1 200 ? 38.976 -18.087 2.628 1.00 45.84 200 GLY A N 1
ATOM 1614 C CA . GLY A 1 200 ? 39.479 -18.212 1.251 1.00 45.84 200 GLY A CA 1
ATOM 1615 C C . GLY A 1 200 ? 40.989 -17.999 1.062 1.00 45.84 200 GLY A C 1
ATOM 1616 O O . GLY A 1 200 ? 41.444 -17.919 -0.080 1.00 45.84 200 GLY A O 1
ATOM 1617 N N . LYS A 1 201 ? 41.775 -17.834 2.139 1.00 43.38 201 LYS A N 1
ATOM 1618 C CA . LYS A 1 201 ? 43.186 -17.405 2.044 1.00 43.38 201 LYS A CA 1
ATOM 1619 C C . LYS A 1 201 ? 44.246 -18.459 2.383 1.00 43.38 201 LYS A C 1
ATOM 1621 O O . LYS A 1 201 ? 45.426 -18.124 2.285 1.00 43.38 201 LYS A O 1
ATOM 1626 N N . ASN A 1 202 ? 43.873 -19.704 2.697 1.00 41.44 202 ASN A N 1
ATOM 1627 C CA . ASN A 1 202 ? 44.838 -20.732 3.125 1.00 41.44 202 ASN A CA 1
ATOM 1628 C C . ASN A 1 202 ? 45.180 -21.847 2.113 1.00 41.44 202 ASN A C 1
ATOM 1630 O O . ASN A 1 202 ? 46.093 -22.613 2.396 1.00 41.44 202 ASN A O 1
ATOM 1634 N N . ASP A 1 203 ? 44.611 -21.882 0.902 1.00 43.44 203 ASP A N 1
ATOM 1635 C CA . ASP A 1 203 ? 44.842 -23.018 -0.025 1.00 43.44 203 ASP A CA 1
ATOM 1636 C C . ASP A 1 203 ? 45.869 -22.775 -1.152 1.00 43.44 203 ASP A C 1
ATOM 1638 O O . ASP A 1 203 ? 45.951 -23.539 -2.113 1.00 43.44 203 ASP A O 1
ATOM 1642 N N . LYS A 1 204 ? 46.705 -21.730 -1.075 1.00 42.94 204 LYS A N 1
ATOM 1643 C CA . LYS A 1 204 ? 47.771 -21.485 -2.079 1.00 42.94 204 LYS A CA 1
ATOM 1644 C C . LYS A 1 204 ? 49.172 -21.336 -1.490 1.00 42.94 204 LYS A C 1
ATOM 1646 O O . LYS A 1 204 ? 49.959 -20.509 -1.951 1.00 42.94 204 LYS A O 1
ATOM 1651 N N . LYS A 1 205 ? 49.523 -22.142 -0.485 1.00 39.97 205 LYS A N 1
ATOM 1652 C CA . LYS A 1 205 ? 50.903 -22.170 0.022 1.00 39.97 205 LYS A CA 1
ATOM 1653 C C . LYS A 1 205 ? 51.366 -23.556 0.474 1.00 39.97 205 LYS A C 1
ATOM 1655 O O . LYS A 1 205 ? 51.863 -23.702 1.579 1.00 39.97 205 LYS A O 1
ATOM 1660 N N . SER A 1 206 ? 51.241 -24.572 -0.379 1.00 38.41 206 SER A N 1
ATOM 1661 C CA . SER A 1 206 ? 51.848 -25.880 -0.084 1.00 38.41 206 SER A CA 1
ATOM 1662 C C . SER A 1 206 ? 52.183 -26.722 -1.319 1.00 38.41 206 SER A C 1
ATOM 1664 O O . SER A 1 206 ? 51.958 -27.919 -1.298 1.00 38.41 206 SER A O 1
ATOM 1666 N N . VAL A 1 207 ? 52.725 -26.148 -2.401 1.00 42.03 207 VAL A N 1
ATOM 1667 C CA . VAL A 1 207 ? 53.467 -26.952 -3.400 1.00 42.03 207 VAL A CA 1
ATOM 1668 C C . VAL A 1 207 ? 54.593 -26.117 -4.013 1.00 42.03 207 VAL A C 1
ATOM 1670 O O . VAL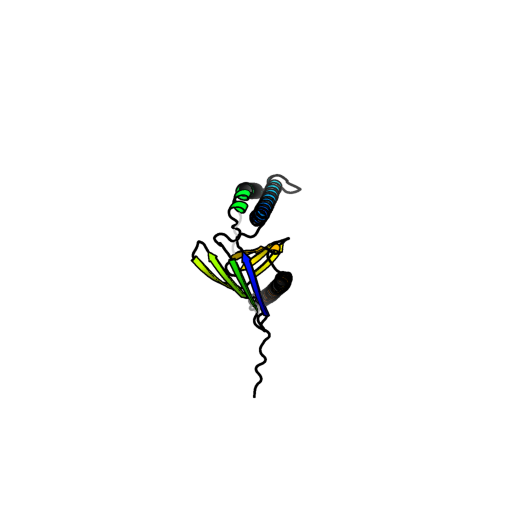 A 1 207 ? 54.503 -25.643 -5.142 1.00 42.03 207 VAL A O 1
ATOM 1673 N N . LYS A 1 208 ? 55.650 -25.866 -3.240 1.00 39.41 208 LYS A N 1
ATOM 1674 C CA . LYS A 1 208 ? 57.000 -25.630 -3.774 1.00 39.41 208 LYS A CA 1
ATOM 1675 C C . LYS A 1 208 ? 57.974 -25.602 -2.610 1.00 39.41 208 LYS A C 1
ATOM 1677 O O . LYS A 1 208 ? 58.111 -24.572 -1.962 1.00 39.41 208 LYS A O 1
ATOM 1682 N N . ASN A 1 209 ? 58.552 -26.756 -2.309 1.00 39.28 209 ASN A N 1
ATOM 1683 C CA . ASN A 1 209 ? 59.917 -26.913 -1.816 1.00 39.28 209 ASN A CA 1
ATOM 1684 C C . ASN A 1 209 ? 60.087 -28.357 -1.367 1.00 39.28 209 ASN A C 1
ATOM 1686 O O . ASN A 1 209 ? 59.794 -28.671 -0.225 1.00 39.28 209 ASN A O 1
ATOM 1690 N N . GLU A 1 210 ? 60.555 -29.201 -2.275 1.00 35.88 210 GLU A N 1
ATOM 1691 C CA . GLU A 1 210 ? 61.519 -30.254 -1.967 1.00 35.88 210 GLU A CA 1
ATOM 1692 C C . GLU A 1 210 ? 61.982 -30.848 -3.293 1.00 35.88 210 GLU A C 1
ATOM 1694 O O . GLU A 1 210 ? 61.213 -31.475 -4.005 1.00 35.88 210 GLU A O 1
ATOM 1699 N N . GLU A 1 211 ? 63.199 -30.472 -3.675 1.00 36.00 211 GLU A N 1
ATOM 1700 C CA . GLU A 1 211 ? 64.233 -31.315 -4.287 1.00 36.00 211 GLU A CA 1
ATOM 1701 C C . GLU A 1 211 ? 65.213 -30.401 -5.018 1.00 36.00 211 GLU A C 1
ATOM 1703 O O . GLU A 1 211 ? 65.114 -30.111 -6.206 1.00 36.00 211 GLU A O 1
ATOM 1708 N N . ASN A 1 212 ? 66.177 -29.894 -4.258 1.00 36.12 212 ASN A N 1
ATOM 1709 C CA . ASN A 1 212 ? 67.464 -29.517 -4.814 1.00 36.12 212 ASN A CA 1
ATOM 1710 C C . ASN A 1 212 ? 68.512 -29.819 -3.748 1.00 36.12 212 ASN A C 1
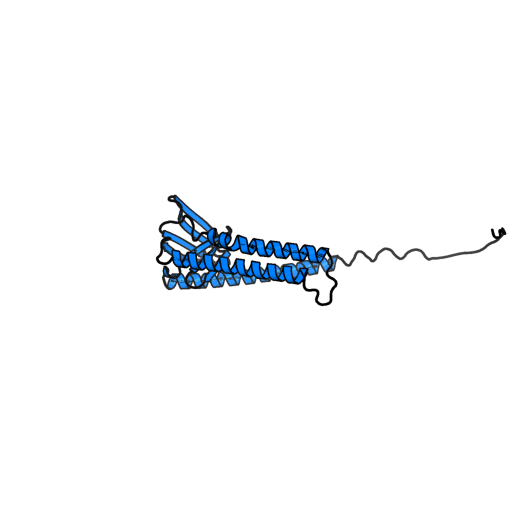ATOM 1712 O O . ASN A 1 212 ? 68.664 -29.084 -2.774 1.00 36.12 212 ASN A O 1
ATOM 1716 N N . GLY A 1 213 ? 69.189 -30.954 -3.911 1.00 31.03 213 GLY A N 1
ATOM 1717 C CA . GLY A 1 213 ? 70.127 -31.451 -2.917 1.00 31.03 213 GLY A CA 1
ATOM 1718 C C . GLY A 1 213 ? 70.982 -32.623 -3.386 1.00 31.03 213 GLY A C 1
ATOM 1719 O O . GLY A 1 213 ? 70.768 -33.737 -2.939 1.00 31.03 213 GLY A O 1
ATOM 1720 N N . LYS A 1 214 ? 72.030 -32.280 -4.150 1.00 35.62 214 LYS A N 1
ATOM 1721 C CA . LYS A 1 214 ? 73.362 -32.922 -4.246 1.00 35.62 214 LYS A CA 1
ATOM 1722 C C . LYS A 1 214 ? 73.644 -34.040 -5.271 1.00 35.62 214 LYS A C 1
ATOM 1724 O O . LYS A 1 214 ? 73.239 -35.176 -5.098 1.00 35.62 214 LYS A O 1
ATOM 1729 N N . SER A 1 215 ? 74.634 -33.685 -6.115 1.00 33.41 215 SER A N 1
ATOM 1730 C CA . SER A 1 215 ? 75.917 -34.387 -6.368 1.00 33.41 215 SER A CA 1
ATOM 1731 C C . SER A 1 215 ? 75.861 -35.661 -7.222 1.00 33.41 215 SER A C 1
ATOM 1733 O O . SER A 1 215 ? 75.137 -36.579 -6.896 1.00 33.41 215 SER A O 1
ATOM 1735 N N . GLY A 1 216 ? 76.657 -35.866 -8.273 1.00 30.20 216 GLY A N 1
ATOM 1736 C CA . GLY A 1 216 ? 77.801 -35.153 -8.83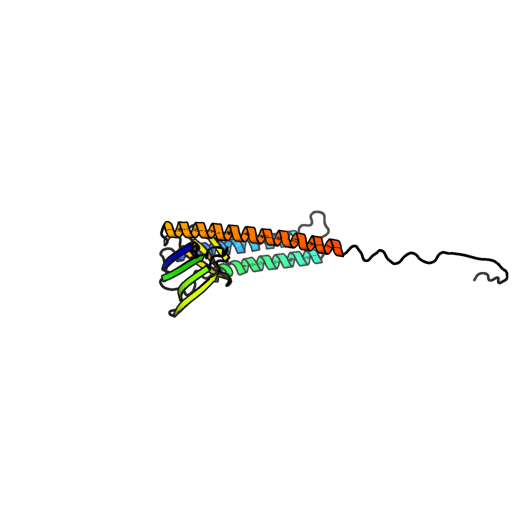6 1.00 30.20 216 GLY A CA 1
ATOM 1737 C C . GLY A 1 216 ? 78.548 -36.079 -9.821 1.00 30.20 216 GLY A C 1
ATOM 1738 O O . GLY A 1 216 ? 78.321 -37.282 -9.812 1.00 30.20 216 GLY A O 1
ATOM 1739 N N . LYS A 1 217 ? 79.494 -35.496 -10.575 1.00 32.03 217 LYS A N 1
ATOM 1740 C CA . LYS A 1 217 ? 80.637 -36.124 -11.287 1.00 32.03 217 LYS A CA 1
ATOM 1741 C C . LYS A 1 217 ? 80.419 -36.853 -12.640 1.00 32.03 217 LYS A C 1
ATOM 1743 O O . LYS A 1 217 ? 79.875 -37.943 -12.693 1.00 32.03 217 LYS A O 1
ATOM 1748 N N . ALA A 1 218 ? 80.976 -36.209 -13.680 1.00 34.22 218 ALA A N 1
ATOM 1749 C CA . ALA A 1 218 ? 81.954 -36.697 -14.676 1.00 34.22 218 ALA A CA 1
ATOM 1750 C C . ALA A 1 218 ? 81.698 -38.015 -15.448 1.00 34.22 218 ALA A C 1
ATOM 1752 O O . ALA A 1 218 ? 81.718 -39.083 -14.856 1.00 34.22 218 ALA A O 1
ATOM 1753 N N . ASP A 1 219 ? 81.556 -37.953 -16.781 1.00 35.69 219 ASP A N 1
ATOM 1754 C CA . ASP A 1 219 ? 82.645 -38.148 -17.768 1.00 35.69 219 ASP A CA 1
ATOM 1755 C C . ASP A 1 219 ? 82.124 -38.456 -19.196 1.00 35.69 219 ASP A C 1
ATOM 1757 O O . ASP A 1 219 ? 81.179 -39.209 -19.391 1.00 35.69 219 ASP A O 1
ATOM 1761 N N . ASN A 1 220 ? 82.835 -37.876 -20.172 1.00 33.66 220 ASN A N 1
ATOM 1762 C CA . ASN A 1 220 ? 83.161 -38.335 -21.532 1.00 33.66 220 ASN A CA 1
ATOM 1763 C C . ASN A 1 220 ? 82.125 -38.662 -22.644 1.00 33.66 220 ASN A C 1
ATOM 1765 O O . ASN A 1 220 ? 81.388 -39.637 -22.604 1.00 33.66 220 ASN A O 1
ATOM 1769 N N . ALA A 1 221 ? 82.361 -37.946 -23.758 1.00 33.78 221 ALA A N 1
ATOM 1770 C CA . ALA A 1 221 ? 82.706 -38.449 -25.101 1.00 33.78 221 ALA A CA 1
ATOM 1771 C C . ALA A 1 221 ? 81.649 -38.533 -26.230 1.00 33.78 221 ALA A C 1
ATOM 1773 O O . ALA A 1 221 ? 80.670 -39.263 -26.175 1.00 33.78 221 ALA A O 1
ATOM 1774 N N . GLN A 1 222 ? 82.052 -37.864 -27.325 1.00 35.31 222 GLN A N 1
ATOM 1775 C CA . GLN A 1 222 ? 81.900 -38.179 -28.755 1.00 35.31 222 GLN A CA 1
ATOM 1776 C C . GLN A 1 222 ? 80.555 -37.984 -29.480 1.00 35.31 222 GLN A C 1
ATOM 1778 O O . GLN A 1 222 ? 79.643 -38.791 -29.385 1.00 35.31 222 GLN A O 1
ATOM 1783 N N . GLY A 1 223 ? 80.588 -37.036 -30.430 1.00 31.47 223 GLY A N 1
ATOM 1784 C CA . GLY A 1 223 ? 80.502 -37.393 -31.853 1.00 31.47 223 GLY A CA 1
ATOM 1785 C C . GLY A 1 223 ? 79.263 -36.911 -32.611 1.00 31.47 223 GLY A C 1
ATOM 1786 O O . GLY A 1 223 ? 78.145 -37.253 -32.251 1.00 31.47 223 GLY A O 1
ATOM 1787 N N . GLY A 1 224 ? 79.486 -36.216 -33.734 1.00 33.94 224 GLY A N 1
ATOM 1788 C CA . GLY A 1 224 ? 78.550 -36.233 -34.864 1.00 33.94 224 GLY A CA 1
ATOM 1789 C C . GLY A 1 224 ? 78.227 -34.884 -35.494 1.00 33.94 224 GLY A C 1
ATOM 1790 O O . GLY A 1 224 ? 77.279 -34.223 -35.088 1.00 33.94 224 GLY A O 1
ATOM 1791 N N . ASP A 1 225 ? 78.997 -34.534 -36.522 1.00 39.84 225 ASP A N 1
ATOM 1792 C CA . ASP A 1 225 ? 78.732 -33.493 -37.521 1.00 39.84 225 ASP A CA 1
ATOM 1793 C C . ASP A 1 225 ? 77.345 -33.589 -38.184 1.00 39.84 225 ASP A C 1
ATOM 1795 O O . ASP A 1 225 ? 76.751 -34.663 -38.272 1.00 39.84 225 ASP A O 1
ATOM 1799 N N . GLY A 1 226 ? 76.885 -32.484 -38.784 1.00 36.50 226 GLY A N 1
ATOM 1800 C CA . GLY A 1 226 ? 75.798 -32.542 -39.765 1.00 36.50 226 GLY A CA 1
ATOM 1801 C C . GLY A 1 226 ? 75.262 -31.189 -40.219 1.00 36.50 226 GLY A C 1
ATOM 1802 O O . GLY A 1 226 ? 74.266 -30.703 -39.698 1.00 36.50 226 GLY A O 1
ATOM 1803 N N . GLN A 1 227 ? 75.932 -30.581 -41.196 1.00 40.28 227 GLN A N 1
ATOM 1804 C CA . GLN A 1 227 ? 75.567 -29.330 -41.867 1.00 40.28 227 GLN A CA 1
ATOM 1805 C C . GLN A 1 227 ? 74.210 -29.345 -42.600 1.00 40.28 227 GLN A C 1
ATOM 1807 O O . GLN A 1 227 ? 73.810 -30.346 -43.181 1.00 40.28 227 GLN A O 1
ATOM 1812 N N . ARG A 1 228 ? 73.611 -28.143 -42.633 1.00 40.03 228 ARG A N 1
ATOM 1813 C CA . ARG A 1 228 ? 72.935 -27.437 -43.747 1.00 40.03 228 ARG A CA 1
ATOM 1814 C C . ARG A 1 228 ? 72.327 -28.259 -44.897 1.00 40.03 228 ARG A C 1
ATOM 1816 O O . ARG A 1 228 ? 73.044 -28.886 -45.670 1.00 40.03 228 ARG A O 1
ATOM 1823 N N . GLY A 1 229 ? 71.042 -27.992 -45.125 1.00 40.53 229 GLY A N 1
ATOM 1824 C CA . GLY A 1 229 ? 70.421 -27.826 -46.441 1.00 40.53 229 GLY A CA 1
ATOM 1825 C C . GLY A 1 229 ? 69.526 -26.599 -46.387 1.00 40.53 229 GLY A C 1
ATOM 1826 O O . GLY A 1 229 ? 68.711 -26.556 -45.440 1.00 40.53 229 GLY A O 1
#

Foldseek 3Di:
DDDDPQFDKDKDKDKDFPPDDCVVVVLLVVLVVQLVVLLVQLVVQLVQLCCQQPPDPPDDRDPVSNVVSVVSNVVSVVSNVCSNVRSVPPDAQPQFGTMWMKMWIDTHPGLWIKIWIWTQGVNHTDIDIFTFQAWDDDDQWIWTATPVRDTYIDGNVRDDPVVVVSSVVVRVSSVVVVVVVVVVVVVVVVVVVVVVVVVVPPDPPPPDDDDDDDDDDDDDDDDDDDDDD